Protein AF-0000000078656255 (afdb_homodimer)

Secondary structure (DSSP, 8-state):
-------------THHHHHHHHHHHHHHHHHHHHHHH-SSEEEEE-SPPEE--TTTTEEEEEEEEE--SGGGTT-EEEEEEEEETTTTEEEEEE--PPP-/-------------THHHHHHHHHHHHHHHHHHHHHHH-SSEEEEE-SPPEE--TTTTEEEEEEEEE--SGGGTT-EEEEEEEEETTTTEEEEEE--PPP-

Structure (mmCIF, N/CA/C/O backbone):
data_AF-0000000078656255-model_v1
#
loop_
_entity.id
_entity.type
_entity.pdbx_description
1 polymer 'Uncharacterized protein'
#
loop_
_atom_site.group_PDB
_atom_site.id
_atom_site.type_symbol
_atom_site.label_atom_id
_atom_site.label_alt_id
_atom_site.label_comp_id
_atom_site.label_asym_id
_atom_site.label_entity_id
_atom_site.label_seq_id
_atom_site.pdbx_PDB_ins_code
_atom_site.Cartn_x
_atom_site.Cartn_y
_atom_site.Cartn_z
_atom_site.occupancy
_atom_site.B_iso_or_equiv
_atom_site.auth_seq_id
_atom_site.auth_comp_id
_atom_site.auth_asym_id
_atom_site.auth_atom_id
_atom_site.pdbx_PDB_model_num
ATOM 1 N N . MET A 1 1 ? 45.469 -47.875 26.438 1 39.62 1 MET A N 1
ATOM 2 C CA . MET A 1 1 ? 44.219 -47.656 25.703 1 39.62 1 MET A CA 1
ATOM 3 C C . MET A 1 1 ? 43.688 -46.25 25.906 1 39.62 1 MET A C 1
ATOM 5 O O . MET A 1 1 ? 43.312 -45.875 27.016 1 39.62 1 MET A O 1
ATOM 9 N N . LYS A 1 2 ? 44.344 -45.125 25.219 1 50.03 2 LYS A N 1
ATOM 10 C CA . LYS A 1 2 ? 43.969 -43.719 25.156 1 50.03 2 LYS A CA 1
ATOM 11 C C . LYS A 1 2 ? 42.562 -43.562 24.625 1 50.03 2 LYS A C 1
ATOM 13 O O . LYS A 1 2 ? 42.25 -43.969 23.516 1 50.03 2 LYS A O 1
ATOM 18 N N . ALA A 1 3 ? 41.438 -43.594 25.469 1 49.34 3 ALA A N 1
ATOM 19 C CA . ALA A 1 3 ? 40.031 -43.375 25.156 1 49.34 3 ALA A CA 1
ATOM 20 C C . ALA A 1 3 ? 39.844 -42 24.5 1 49.34 3 ALA A C 1
ATOM 22 O O . ALA A 1 3 ? 40.281 -41 25.016 1 49.34 3 ALA A O 1
ATOM 23 N N . ALA A 1 4 ? 39.844 -41.938 23.156 1 50.75 4 ALA A N 1
ATOM 24 C CA . ALA A 1 4 ? 39.5 -40.781 22.359 1 50.75 4 ALA A CA 1
ATOM 25 C C . ALA A 1 4 ? 38.125 -40.25 22.734 1 50.75 4 ALA A C 1
ATOM 27 O O . ALA A 1 4 ? 37.125 -41 22.734 1 50.75 4 ALA A O 1
ATOM 28 N N . ILE A 1 5 ? 37.969 -39.312 23.719 1 52.31 5 ILE A N 1
ATOM 29 C CA . ILE A 1 5 ? 36.75 -38.594 24.078 1 52.31 5 ILE A CA 1
ATOM 30 C C . ILE A 1 5 ? 36.156 -37.938 22.828 1 52.31 5 ILE A C 1
ATOM 32 O O . ILE A 1 5 ? 36.781 -37.094 22.188 1 52.31 5 ILE A O 1
ATOM 36 N N . LEU A 1 6 ? 35.406 -38.75 22 1 49.81 6 LEU A N 1
ATOM 37 C CA . LEU A 1 6 ? 34.656 -38.219 20.906 1 49.81 6 LEU A CA 1
ATOM 38 C C . LEU A 1 6 ? 33.688 -37.125 21.391 1 49.81 6 LEU A C 1
ATOM 40 O O . LEU A 1 6 ? 32.812 -37.375 22.219 1 49.81 6 LEU A O 1
ATOM 44 N N . SER A 1 7 ? 34.094 -35.844 21.531 1 53.25 7 SER A N 1
ATOM 45 C CA . SER A 1 7 ? 33.25 -34.688 21.812 1 53.25 7 SER A CA 1
ATOM 46 C C . SER A 1 7 ? 32.094 -34.625 20.844 1 53.25 7 SER A C 1
ATOM 48 O O . SER A 1 7 ? 32.281 -34.406 19.641 1 53.25 7 SER A O 1
ATOM 50 N N . LEU A 1 8 ? 31.031 -35.438 21.062 1 52.19 8 LEU A N 1
ATOM 51 C CA . LEU A 1 8 ? 29.781 -35.25 20.328 1 52.19 8 LEU A CA 1
ATOM 52 C C . LEU A 1 8 ? 29.328 -33.781 20.391 1 52.19 8 LEU A C 1
ATOM 54 O O . LEU A 1 8 ? 28.984 -33.281 21.469 1 52.19 8 LEU A O 1
ATOM 58 N N . LEU A 1 9 ? 29.812 -32.875 19.562 1 50.09 9 LEU A N 1
ATOM 59 C CA . LEU A 1 9 ? 29.25 -31.531 19.375 1 50.09 9 LEU A CA 1
ATOM 60 C C . LEU A 1 9 ? 27.75 -31.625 19.078 1 50.09 9 LEU A C 1
ATOM 62 O O . LEU A 1 9 ? 27.344 -32.125 18.031 1 50.09 9 LEU A O 1
ATOM 66 N N . LEU A 1 10 ? 26.875 -31.812 20.094 1 50.34 10 LEU A N 1
ATOM 67 C CA . LEU A 1 10 ? 25.438 -31.656 19.953 1 50.34 10 LEU A CA 1
ATOM 68 C C . LEU A 1 10 ? 25.094 -30.375 19.219 1 50.34 10 LEU A C 1
ATOM 70 O O . LEU A 1 10 ? 25.375 -29.281 19.703 1 50.34 10 LEU A O 1
ATOM 74 N N . LEU A 1 11 ? 25.016 -30.312 17.891 1 50.09 11 LEU A N 1
ATOM 75 C CA . LEU A 1 11 ? 24.406 -29.234 17.125 1 50.09 11 LEU A CA 1
ATOM 76 C C . LEU A 1 11 ? 23 -28.906 17.641 1 50.09 11 LEU A C 1
ATOM 78 O O . LEU A 1 11 ? 22.109 -29.75 17.562 1 50.09 11 LEU A O 1
ATOM 82 N N . ALA A 1 12 ? 22.75 -28.203 18.75 1 50.09 12 ALA A N 1
ATOM 83 C CA . ALA A 1 12 ? 21.453 -27.703 19.203 1 50.09 12 ALA A CA 1
ATOM 84 C C . ALA A 1 12 ? 20.625 -27.141 18.047 1 50.09 12 ALA A C 1
ATOM 86 O O . ALA A 1 12 ? 21.156 -26.422 17.203 1 50.09 12 ALA A O 1
ATOM 87 N N . PRO A 1 13 ? 19.484 -27.703 17.703 1 49.88 13 PRO A N 1
ATOM 88 C CA . PRO A 1 13 ? 18.531 -27.141 16.734 1 49.88 13 PRO A CA 1
ATOM 89 C C . PRO A 1 13 ? 18.203 -25.688 17.031 1 49.88 13 PRO A C 1
ATOM 91 O O . PRO A 1 13 ? 17.109 -25.219 16.688 1 49.88 13 PRO A O 1
ATOM 94 N N . LEU A 1 14 ? 19 -24.812 17.562 1 47.22 14 LEU A N 1
ATOM 95 C CA . LEU A 1 14 ? 18.625 -23.438 17.859 1 47.22 14 LEU A CA 1
ATOM 96 C C . LEU A 1 14 ? 18.016 -22.781 16.625 1 47.22 14 LEU A C 1
ATOM 98 O O . LEU A 1 14 ? 17.641 -21.594 16.656 1 47.22 14 LEU A O 1
ATOM 102 N N . ALA A 1 15 ? 18.062 -23.375 15.438 1 50.69 15 ALA A N 1
ATOM 103 C CA . ALA A 1 15 ? 17.891 -22.562 14.227 1 50.69 15 ALA A CA 1
ATOM 104 C C . ALA A 1 15 ? 16.438 -22.094 14.086 1 50.69 15 ALA A C 1
ATOM 106 O O . ALA A 1 15 ? 16.188 -21.062 13.453 1 50.69 15 ALA A O 1
ATOM 107 N N . HIS A 1 16 ? 15.406 -22.969 14.461 1 52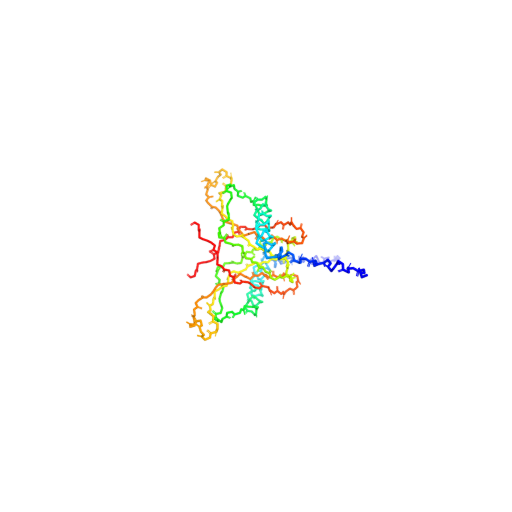.22 16 HIS A N 1
ATOM 108 C CA . HIS A 1 16 ? 14.047 -22.688 14.008 1 52.22 16 HIS A CA 1
ATOM 109 C C . HIS A 1 16 ? 13.445 -21.516 14.758 1 52.22 16 HIS A C 1
ATOM 111 O O . HIS A 1 16 ? 12.609 -20.781 14.219 1 52.22 16 HIS A O 1
ATOM 117 N N . ALA A 1 17 ? 13.664 -21.406 16.109 1 54.12 17 ALA A N 1
ATOM 118 C CA . ALA A 1 17 ? 13.078 -20.375 16.953 1 54.12 17 ALA A CA 1
ATOM 119 C C . ALA A 1 17 ? 13.5 -18.984 16.484 1 54.12 17 ALA A C 1
ATOM 121 O O . ALA A 1 17 ? 12.758 -18.016 16.672 1 54.12 17 ALA A O 1
ATOM 122 N N . SER A 1 18 ? 14.648 -18.922 15.672 1 59.12 18 SER A N 1
ATOM 123 C CA . SER A 1 18 ? 15.297 -17.672 15.312 1 59.12 18 SER A CA 1
ATOM 124 C C . SER A 1 18 ? 14.523 -16.938 14.227 1 59.12 18 SER A C 1
ATOM 126 O O . SER A 1 18 ? 14.438 -15.711 14.234 1 59.12 18 SER A O 1
ATOM 128 N N . SER A 1 19 ? 13.656 -17.766 13.477 1 74.38 19 SER A N 1
ATOM 129 C CA . SER A 1 19 ? 12.984 -17.062 12.391 1 74.38 19 SER A CA 1
ATOM 130 C C . SER A 1 19 ? 11.75 -16.328 12.883 1 74.38 19 SER A C 1
ATOM 132 O O . SER A 1 19 ? 11.5 -15.188 12.484 1 74.38 19 SER A O 1
ATOM 134 N N . ASP A 1 20 ? 11.047 -16.891 13.891 1 84.94 20 ASP A N 1
ATOM 135 C CA . ASP A 1 20 ? 9.852 -16.25 14.414 1 84.94 20 ASP A CA 1
ATOM 136 C C . ASP A 1 20 ? 10.203 -15 15.219 1 84.94 20 ASP A C 1
ATOM 138 O O . ASP A 1 20 ? 9.508 -13.984 15.141 1 84.94 20 ASP A O 1
ATOM 142 N N . GLN A 1 21 ? 11.164 -15.109 15.953 1 86.12 21 GLN A N 1
ATOM 143 C CA . GLN A 1 21 ? 11.602 -13.945 16.719 1 86.12 21 GLN A CA 1
ATOM 144 C C . GLN A 1 21 ? 12.086 -12.828 15.805 1 86.12 21 GLN A C 1
ATOM 146 O O . GLN A 1 21 ? 11.844 -11.648 16.062 1 86.12 21 GLN A O 1
ATOM 151 N N . ALA A 1 22 ? 12.773 -13.234 14.805 1 89.12 22 ALA A N 1
ATOM 152 C CA . ALA A 1 22 ? 13.281 -12.25 13.852 1 89.12 22 ALA A CA 1
ATOM 153 C C . ALA A 1 22 ? 12.133 -11.516 13.156 1 89.12 22 ALA A C 1
ATOM 155 O O . ALA A 1 22 ? 12.195 -10.305 12.953 1 89.12 22 ALA A O 1
ATOM 156 N N . TRP A 1 23 ? 11.062 -12.25 12.797 1 90.94 23 TRP A N 1
ATOM 157 C CA . TRP A 1 23 ? 9.906 -11.641 12.141 1 90.94 23 TRP A CA 1
ATOM 158 C C . TRP A 1 23 ? 9.156 -10.719 13.094 1 90.94 23 TRP A C 1
ATOM 160 O O . TRP A 1 23 ? 8.688 -9.648 12.703 1 90.94 23 TRP A O 1
ATOM 170 N N . ALA A 1 24 ? 9.094 -11.164 14.336 1 92.5 24 ALA A N 1
ATOM 171 C CA . ALA A 1 24 ? 8.43 -10.328 15.336 1 92.5 24 ALA A CA 1
ATOM 172 C C . ALA A 1 24 ? 9.18 -9.016 15.547 1 92.5 24 ALA A C 1
ATOM 174 O O . ALA A 1 24 ? 8.57 -7.953 15.641 1 92.5 24 ALA A O 1
ATOM 175 N N . GLU A 1 25 ? 10.438 -9.117 15.656 1 94.88 25 GLU A N 1
ATOM 176 C CA . GLU A 1 25 ? 11.258 -7.922 15.812 1 94.88 25 GLU A CA 1
ATOM 177 C C . GLU A 1 25 ? 11.133 -7.004 14.602 1 94.88 25 GLU A C 1
ATOM 179 O O . GLU A 1 25 ? 11.055 -5.781 14.75 1 94.88 25 GLU A O 1
ATOM 184 N N . HIS A 1 26 ? 11.156 -7.594 13.461 1 96.31 26 HIS A N 1
ATOM 185 C CA . HIS A 1 26 ? 10.953 -6.82 12.242 1 96.31 26 HIS A CA 1
ATOM 186 C C . HIS A 1 26 ? 9.633 -6.059 12.289 1 96.31 26 HIS A C 1
ATOM 188 O O . HIS A 1 26 ? 9.602 -4.848 12.039 1 96.31 26 HIS A O 1
ATOM 194 N N . ASP A 1 27 ? 8.539 -6.766 12.648 1 96.38 27 ASP A N 1
ATOM 195 C CA . ASP A 1 27 ? 7.223 -6.145 12.711 1 96.38 27 ASP A CA 1
ATOM 196 C C . ASP A 1 27 ? 7.203 -4.992 13.711 1 96.38 27 ASP A C 1
ATOM 198 O O . ASP A 1 27 ? 6.59 -3.951 13.461 1 96.38 27 ASP A O 1
ATOM 202 N N . LYS A 1 28 ? 7.871 -5.191 14.781 1 96.44 28 LYS A N 1
ATOM 203 C CA . LYS A 1 28 ? 7.938 -4.145 15.805 1 96.44 28 LYS A CA 1
ATOM 204 C C . LYS A 1 28 ? 8.672 -2.914 15.281 1 96.44 28 LYS A C 1
ATOM 206 O O . LYS A 1 28 ? 8.227 -1.784 15.484 1 96.44 28 LYS A O 1
ATOM 211 N N . GLN A 1 29 ? 9.758 -3.129 14.648 1 97.75 29 GLN A N 1
ATOM 212 C CA . GLN A 1 29 ? 10.539 -2.027 14.102 1 97.75 29 GLN A CA 1
ATOM 213 C C . GLN A 1 29 ? 9.766 -1.296 13.008 1 97.75 29 GLN A C 1
ATOM 215 O O . GLN A 1 29 ? 9.758 -0.064 12.961 1 97.75 29 GLN A O 1
ATOM 220 N N . LEU A 1 30 ? 9.156 -2.07 12.195 1 98.56 30 LEU A N 1
ATOM 221 C CA . LEU A 1 30 ? 8.328 -1.53 11.125 1 98.56 30 LEU A CA 1
ATOM 222 C C . LEU A 1 30 ? 7.23 -0.635 11.688 1 98.56 30 LEU A C 1
ATOM 224 O O . LEU A 1 30 ? 7.082 0.513 11.258 1 98.56 30 LEU A O 1
ATOM 228 N N . LEU A 1 31 ? 6.512 -1.148 12.656 1 98.31 31 LEU A N 1
ATOM 229 C CA . LEU A 1 31 ? 5.406 -0.386 13.227 1 98.31 31 LEU A CA 1
ATOM 230 C C . LEU A 1 31 ? 5.91 0.872 13.922 1 98.31 31 LEU A C 1
ATOM 232 O O . LEU A 1 31 ? 5.305 1.938 13.805 1 98.31 31 LEU A O 1
ATOM 236 N N . ARG A 1 32 ? 7.012 0.743 14.602 1 98.44 32 ARG A N 1
ATOM 237 C CA . ARG A 1 32 ? 7.582 1.896 15.289 1 98.44 32 ARG A CA 1
ATOM 238 C C . ARG A 1 32 ? 7.973 2.988 14.297 1 98.44 32 ARG A C 1
ATOM 240 O O . ARG A 1 32 ? 7.652 4.16 14.5 1 98.44 32 ARG A O 1
ATOM 247 N N . ALA A 1 33 ? 8.672 2.635 13.273 1 98.81 33 ALA A N 1
ATOM 248 C CA . ALA A 1 33 ? 9.102 3.598 12.258 1 98.81 33 ALA A CA 1
ATOM 249 C C . ALA A 1 33 ? 7.906 4.238 11.562 1 98.81 33 ALA A C 1
ATOM 251 O O . ALA A 1 33 ? 7.887 5.449 11.336 1 98.81 33 ALA A O 1
ATOM 252 N N . CYS A 1 34 ? 6.871 3.424 11.273 1 98.88 34 CYS A N 1
ATOM 253 C CA . CYS A 1 34 ? 5.68 3.916 10.586 1 98.88 34 CYS A CA 1
ATOM 254 C C . CYS A 1 34 ? 4.879 4.852 11.484 1 98.88 34 CYS A C 1
ATOM 256 O O . CYS A 1 34 ? 4.367 5.871 11.031 1 98.88 34 CYS A O 1
ATOM 258 N N . THR A 1 35 ? 4.77 4.484 12.758 1 98.75 35 THR A N 1
ATOM 259 C CA . THR A 1 35 ? 4.051 5.332 13.703 1 98.75 35 THR A CA 1
ATOM 260 C C . THR A 1 35 ? 4.75 6.676 13.867 1 98.75 35 THR A C 1
ATOM 262 O O . THR A 1 35 ? 4.102 7.723 13.906 1 98.75 35 THR A O 1
ATOM 265 N N . ALA A 1 36 ? 6.062 6.613 13.93 1 98.62 36 ALA A N 1
ATOM 266 C CA . ALA A 1 36 ? 6.844 7.832 14.094 1 98.62 36 ALA A CA 1
ATOM 267 C C . ALA A 1 36 ? 6.715 8.742 12.875 1 98.62 36 ALA A C 1
ATOM 269 O O . ALA A 1 36 ? 6.762 9.969 13 1 98.62 36 ALA A O 1
ATOM 270 N N . ALA A 1 37 ? 6.586 8.172 11.742 1 98.69 37 ALA A N 1
ATOM 271 C CA . ALA A 1 37 ? 6.508 8.93 10.492 1 98.69 37 ALA A CA 1
ATOM 272 C C . ALA A 1 37 ? 5.09 9.438 10.25 1 98.69 37 ALA A C 1
ATOM 274 O O . ALA A 1 37 ? 4.887 10.359 9.453 1 98.69 37 ALA A O 1
ATOM 275 N N . SER A 1 38 ? 4.066 8.867 10.859 1 98.81 38 SER A N 1
ATOM 276 C CA . SER A 1 38 ? 2.666 9.18 10.594 1 98.81 38 SER A CA 1
ATOM 277 C C . SER A 1 38 ? 2.326 10.602 11.039 1 98.81 38 SER A C 1
ATOM 279 O O . SER A 1 38 ? 2.879 11.102 12.016 1 98.81 38 SER A O 1
ATOM 281 N N . GLN A 1 39 ? 1.355 11.258 10.336 1 98.31 39 GLN A N 1
ATOM 282 C CA . GLN A 1 39 ? 0.874 12.578 10.719 1 98.31 39 GLN A CA 1
ATOM 283 C C . GLN A 1 39 ? -0.404 12.484 11.547 1 98.31 39 GLN A C 1
ATOM 285 O O . GLN A 1 39 ? -0.934 13.5 12 1 98.31 39 GLN A O 1
ATOM 290 N N . LEU A 1 40 ? -0.914 11.305 11.672 1 98.75 40 LEU A N 1
ATOM 291 C CA . LEU A 1 40 ? -2.146 11.07 12.414 1 98.75 40 LEU A CA 1
ATOM 292 C C . LEU A 1 40 ? -1.854 10.859 13.898 1 98.75 40 LEU A C 1
ATOM 294 O O . LEU A 1 40 ? -0.703 10.648 14.281 1 98.75 40 LEU A O 1
ATOM 298 N N . LYS A 1 41 ? -2.824 11.047 14.711 1 98.38 41 LYS A N 1
ATOM 299 C CA . LYS A 1 41 ? -2.727 10.68 16.125 1 98.38 41 LYS A CA 1
ATOM 300 C C . LYS A 1 41 ? -3.477 9.383 16.406 1 98.38 41 LYS A C 1
ATOM 302 O O . LYS A 1 41 ? -4.344 8.977 15.633 1 98.38 41 LYS A O 1
ATOM 307 N N . ASP A 1 42 ? -3.07 8.648 17.484 1 98.06 42 ASP A N 1
ATOM 308 C CA . ASP A 1 42 ? -3.682 7.391 17.906 1 98.06 42 ASP A CA 1
ATOM 309 C C . ASP A 1 42 ? -3.617 6.355 16.781 1 98.06 42 ASP A C 1
ATOM 311 O O . ASP A 1 42 ? -4.621 5.715 16.469 1 98.06 42 ASP A O 1
ATOM 315 N N . VAL A 1 43 ? -2.402 6.297 16.297 1 98.5 43 VAL A N 1
ATOM 316 C CA . VAL A 1 43 ? -2.188 5.512 15.086 1 98.5 43 VAL A CA 1
ATOM 317 C C . VAL A 1 43 ? -2.133 4.027 15.43 1 98.5 43 VAL A C 1
ATOM 319 O O . VAL A 1 43 ? -1.525 3.641 16.438 1 98.5 43 VAL A O 1
ATOM 322 N N . ARG A 1 44 ? -2.76 3.174 14.578 1 98.06 44 ARG A N 1
ATOM 323 C CA . ARG A 1 44 ? -2.643 1.723 14.672 1 98.06 44 ARG A CA 1
ATOM 324 C C . ARG A 1 44 ? -2.5 1.096 13.289 1 98.06 44 ARG A C 1
ATOM 326 O O . ARG A 1 44 ? -2.908 1.687 12.289 1 98.06 44 ARG A O 1
ATOM 333 N N . ALA A 1 45 ? -1.957 -0.058 13.289 1 98.5 45 ALA A N 1
ATOM 334 C CA . ALA A 1 45 ? -1.865 -0.824 12.047 1 98.5 45 ALA A CA 1
ATOM 335 C C . ALA A 1 45 ? -3.221 -1.409 11.664 1 98.5 45 ALA A C 1
ATOM 337 O O . ALA A 1 45 ? -3.965 -1.887 12.523 1 98.5 45 ALA A O 1
ATOM 338 N N . LEU A 1 46 ? -3.492 -1.301 10.391 1 98 46 LEU A N 1
ATOM 339 C CA . LEU A 1 46 ? -4.648 -2.016 9.859 1 98 46 LEU A CA 1
ATOM 340 C C . LEU A 1 46 ? -4.211 -3.262 9.094 1 98 46 LEU A C 1
ATOM 342 O O . LEU A 1 46 ? -3.928 -3.193 7.898 1 98 46 LEU A O 1
ATOM 346 N N . GLY A 1 47 ? -4.199 -4.402 9.852 1 96.62 47 GLY A N 1
ATOM 347 C CA . GLY A 1 47 ? -3.818 -5.656 9.219 1 96.62 47 GLY A CA 1
ATOM 348 C C . GLY A 1 47 ? -2.324 -5.91 9.242 1 96.62 47 GLY A C 1
ATOM 349 O O . GLY A 1 47 ? -1.605 -5.34 10.07 1 96.62 47 GLY A O 1
ATOM 350 N N . LYS A 1 48 ? -1.884 -6.82 8.367 1 96.88 48 LYS A N 1
ATOM 351 C CA . LYS A 1 48 ? -0.485 -7.23 8.281 1 96.88 48 LYS A CA 1
ATOM 352 C C . LYS A 1 48 ? 0.278 -6.367 7.277 1 96.88 48 LYS A C 1
ATOM 354 O O . LYS A 1 48 ? -0.326 -5.73 6.41 1 96.88 48 LYS A O 1
ATOM 359 N N . SER A 1 49 ? 1.516 -6.41 7.434 1 98.38 49 SER A N 1
ATOM 360 C CA . SER A 1 49 ? 2.367 -5.68 6.5 1 98.38 49 SER A CA 1
ATOM 361 C C . SER A 1 49 ? 2.465 -6.402 5.16 1 98.38 49 SER A C 1
ATOM 363 O O . SER A 1 49 ? 2.309 -7.621 5.094 1 98.38 49 SER A O 1
ATOM 365 N N . ALA A 1 50 ? 2.562 -5.637 4.148 1 98.69 50 ALA A N 1
ATOM 366 C CA . ALA A 1 50 ? 2.992 -6.152 2.848 1 98.69 50 ALA A CA 1
ATOM 367 C C . ALA A 1 50 ? 4.512 -6.262 2.777 1 98.69 50 ALA A C 1
ATOM 369 O O . ALA A 1 50 ? 5.219 -5.258 2.891 1 98.69 50 ALA A O 1
ATOM 370 N N . GLU A 1 51 ? 5.016 -7.453 2.535 1 98.31 51 GLU A N 1
ATOM 371 C CA . GLU A 1 51 ? 6.453 -7.684 2.457 1 98.31 51 GLU A CA 1
ATOM 372 C C . GLU A 1 51 ? 6.902 -7.879 1.011 1 98.31 51 GLU A C 1
ATOM 374 O O . GLU A 1 51 ? 6.578 -8.891 0.388 1 98.31 51 GLU A O 1
ATOM 379 N N . PHE A 1 52 ? 7.695 -6.855 0.521 1 98.31 52 PHE A N 1
ATOM 380 C CA . PHE A 1 52 ? 8.227 -6.996 -0.832 1 98.31 52 PHE A CA 1
ATOM 381 C C . PHE A 1 52 ? 9.539 -7.766 -0.825 1 98.31 52 PHE A C 1
ATOM 383 O O . PHE A 1 52 ? 10.172 -7.918 0.222 1 98.31 52 PHE A O 1
ATOM 390 N N . ASP A 1 53 ? 9.914 -8.25 -1.988 1 95.5 53 ASP A N 1
ATOM 391 C CA . ASP A 1 53 ? 11.172 -8.977 -2.111 1 95.5 53 ASP A CA 1
ATOM 392 C C . ASP A 1 53 ? 12.367 -8.086 -1.759 1 95.5 53 ASP A C 1
ATOM 394 O O . ASP A 1 53 ? 12.242 -6.863 -1.718 1 95.5 53 ASP A O 1
ATOM 398 N N . ASP A 1 54 ? 13.484 -8.766 -1.568 1 94.38 54 ASP A N 1
ATOM 399 C CA . ASP A 1 54 ? 14.672 -8.055 -1.099 1 94.38 54 ASP A CA 1
ATOM 400 C C . ASP A 1 54 ? 15.203 -7.098 -2.166 1 94.38 54 ASP A C 1
ATOM 402 O O . ASP A 1 54 ? 15.953 -6.172 -1.858 1 94.38 54 ASP A O 1
ATOM 406 N N . ARG A 1 55 ? 14.922 -7.363 -3.41 1 93.19 55 ARG A N 1
ATOM 407 C CA . ARG A 1 55 ? 15.352 -6.473 -4.484 1 93.19 55 ARG A CA 1
ATOM 408 C C . ARG A 1 55 ? 14.82 -5.059 -4.266 1 93.19 55 ARG A C 1
ATOM 410 O O . ARG A 1 55 ? 15.531 -4.082 -4.52 1 93.19 55 ARG A O 1
ATOM 417 N N . SER A 1 56 ? 13.57 -4.902 -3.74 1 94.31 56 SER A N 1
ATOM 418 C CA . SER A 1 56 ? 13.039 -3.578 -3.436 1 94.31 56 SER A CA 1
ATOM 419 C C . SER A 1 56 ? 13.516 -3.09 -2.072 1 94.31 56 SER A C 1
ATOM 421 O O . SER A 1 56 ? 13.719 -1.891 -1.872 1 94.31 56 SER A O 1
ATOM 423 N N . GLY A 1 57 ? 13.586 -4.031 -1.089 1 96.5 57 GLY A N 1
ATOM 424 C CA . GLY A 1 57 ? 14.047 -3.721 0.255 1 96.5 57 GLY A CA 1
ATOM 425 C C . GLY A 1 57 ? 13.008 -2.998 1.09 1 96.5 57 GLY A C 1
ATOM 426 O O . GLY A 1 57 ? 13.344 -2.354 2.086 1 96.5 57 GLY A O 1
ATOM 427 N N . TYR A 1 58 ? 11.727 -3.059 0.62 1 98.31 58 TYR A N 1
ATOM 428 C CA . TYR A 1 58 ? 10.703 -2.291 1.32 1 98.31 58 TYR A CA 1
ATOM 429 C C . TYR A 1 58 ? 9.633 -3.207 1.889 1 98.31 58 TYR A C 1
ATOM 431 O O . TYR A 1 58 ? 9.43 -4.32 1.395 1 98.31 58 TYR A O 1
ATOM 439 N N . SER A 1 59 ? 8.977 -2.822 2.928 1 98.75 59 SER A N 1
ATOM 440 C CA . SER A 1 59 ? 7.703 -3.305 3.455 1 98.75 59 SER A CA 1
ATOM 441 C C . SER A 1 59 ? 6.668 -2.184 3.516 1 98.75 59 SER A C 1
ATOM 443 O O . SER A 1 59 ? 7.027 -1.005 3.574 1 98.75 59 SER A O 1
ATOM 445 N N . ALA A 1 60 ? 5.406 -2.545 3.479 1 98.88 60 ALA A N 1
ATOM 446 C CA . ALA A 1 60 ? 4.359 -1.533 3.586 1 98.88 60 ALA A CA 1
ATOM 447 C C . ALA A 1 60 ? 3.332 -1.916 4.648 1 98.88 60 ALA A C 1
ATOM 449 O O . ALA A 1 60 ? 3.121 -3.1 4.918 1 98.88 60 ALA A O 1
ATOM 450 N N . LEU A 1 61 ? 2.781 -0.967 5.246 1 98.88 61 LEU A N 1
ATOM 451 C CA . LEU A 1 61 ? 1.804 -1.153 6.312 1 98.88 61 LEU A CA 1
ATOM 452 C C . LEU A 1 61 ? 0.703 -0.101 6.23 1 98.88 61 LEU A C 1
ATOM 454 O O . LEU A 1 61 ? 0.986 1.09 6.078 1 98.88 61 LEU A O 1
ATOM 458 N N . LEU A 1 62 ? -0.548 -0.529 6.297 1 98.88 62 LEU A N 1
ATOM 459 C CA . LEU A 1 62 ? -1.672 0.398 6.363 1 98.88 62 LEU A CA 1
ATOM 460 C C . LEU A 1 62 ? -1.894 0.881 7.793 1 98.88 62 LEU A C 1
ATOM 462 O O . LEU A 1 62 ? -1.932 0.076 8.727 1 98.88 62 LEU A O 1
ATOM 466 N N . LEU A 1 63 ? -1.994 2.146 7.938 1 98.88 63 LEU A N 1
ATOM 467 C CA . LEU A 1 63 ? -2.207 2.76 9.242 1 98.88 63 LEU A CA 1
ATOM 468 C C . LEU A 1 63 ? -3.57 3.439 9.312 1 98.88 63 LEU A C 1
ATOM 470 O O . LEU A 1 63 ? -4.031 4.012 8.32 1 98.88 63 LEU A O 1
ATOM 474 N N . GLN A 1 64 ? -4.203 3.363 10.453 1 98.75 64 GLN A N 1
ATOM 475 C CA . GLN A 1 64 ? -5.391 4.16 10.75 1 98.75 64 GLN A CA 1
ATOM 476 C C . GLN A 1 64 ? -5.188 5.008 12 1 98.75 64 GLN A C 1
ATOM 478 O O . GLN A 1 64 ? -4.621 4.543 12.984 1 98.75 64 GLN A O 1
ATOM 483 N N . GLY A 1 65 ? -5.629 6.148 11.977 1 98.62 65 GLY A N 1
ATOM 484 C CA . GLY A 1 65 ? -5.629 7.082 13.094 1 98.62 65 GLY A CA 1
ATOM 485 C C . GLY A 1 65 ? -6.664 8.18 12.953 1 98.62 65 GLY A C 1
ATOM 486 O O . GLY A 1 65 ? -7.715 7.977 12.344 1 98.62 65 GLY A O 1
ATOM 487 N N . ARG A 1 66 ? -6.352 9.242 13.703 1 98.69 66 ARG A N 1
ATOM 488 C CA . ARG A 1 66 ? -7.223 10.414 13.648 1 98.69 66 ARG A CA 1
ATOM 489 C C . ARG A 1 66 ? -6.438 11.664 13.258 1 98.69 66 ARG A C 1
ATOM 491 O O . ARG A 1 66 ? -5.266 11.805 13.617 1 98.69 66 ARG A O 1
ATOM 498 N N . TYR A 1 67 ? -7.156 12.516 12.539 1 98.5 67 TYR A N 1
ATOM 499 C CA . TYR A 1 67 ? -6.516 13.781 12.188 1 98.5 67 TYR A CA 1
ATOM 500 C C . TYR A 1 67 ? -6.328 14.648 13.422 1 98.5 67 TYR A C 1
ATOM 502 O O . TYR A 1 67 ? -7.285 14.938 14.148 1 98.5 67 TYR A O 1
ATOM 510 N N . PRO A 1 68 ? -5.062 15.117 13.617 1 98.12 68 PRO A N 1
ATOM 511 C CA . PRO A 1 68 ? -4.816 15.883 14.844 1 98.12 68 PRO A CA 1
ATOM 512 C C . PRO A 1 68 ? -5.305 17.328 14.734 1 98.12 68 PRO A C 1
ATOM 514 O O . PRO A 1 68 ? -5.438 18.016 15.758 1 98.12 68 PRO A O 1
ATOM 517 N N . GLN A 1 69 ? -5.531 17.812 13.594 1 97.38 69 GLN A N 1
ATOM 518 C CA . GLN A 1 69 ? -5.965 19.188 13.391 1 97.38 69 GLN A CA 1
ATOM 519 C C . GLN A 1 69 ? -7.352 19.422 13.984 1 97.38 69 GLN A C 1
ATOM 521 O O . GLN A 1 69 ? -8.281 18.656 13.727 1 97.38 69 GLN A O 1
ATOM 526 N N . LYS A 1 70 ? -7.52 20.516 14.633 1 97.88 70 LYS A N 1
ATOM 527 C CA . LYS A 1 70 ? -8.773 20.844 15.312 1 97.88 70 LYS A CA 1
ATOM 528 C C . LYS A 1 70 ? -9.938 20.906 14.32 1 97.88 70 LYS A C 1
ATOM 530 O O . LYS A 1 70 ? -11.031 20.422 14.617 1 97.88 70 LYS A O 1
ATOM 535 N N . HIS A 1 71 ? -9.703 21.5 13.234 1 97.56 71 HIS A N 1
ATOM 536 C CA . HIS A 1 71 ? -10.781 21.688 12.273 1 97.56 71 HIS A CA 1
ATOM 537 C C . HIS A 1 71 ? -11.234 20.375 11.672 1 97.56 71 HIS A C 1
ATOM 539 O O . HIS A 1 71 ? -12.281 20.297 11.023 1 97.56 71 HIS A O 1
ATOM 545 N N . MET A 1 72 ? -10.438 19.344 11.789 1 97.81 72 MET A N 1
ATOM 546 C CA . MET A 1 72 ? -10.805 18.016 11.273 1 97.81 72 MET A CA 1
ATOM 547 C C . MET A 1 72 ? -11.664 17.266 12.273 1 97.81 72 MET A C 1
ATOM 549 O O . MET A 1 72 ? -12.18 16.188 11.969 1 97.81 72 MET A O 1
ATOM 553 N N . ASN A 1 73 ? -11.891 17.75 13.43 1 97.94 73 ASN A N 1
ATOM 554 C CA . ASN A 1 73 ? -12.805 17.219 14.438 1 97.94 73 ASN A CA 1
ATOM 555 C C . ASN A 1 73 ? -12.562 15.742 14.719 1 97.94 73 ASN A C 1
ATOM 557 O O . ASN A 1 73 ? -13.492 14.945 14.711 1 97.94 73 ASN A O 1
ATOM 561 N N . ASN A 1 74 ? -11.383 15.328 14.859 1 97.94 74 ASN A N 1
ATOM 562 C CA . ASN A 1 74 ? -11 13.969 15.234 1 97.94 74 ASN A CA 1
ATOM 563 C C . ASN A 1 74 ? -11.477 12.945 14.211 1 97.94 74 ASN A C 1
ATOM 565 O O . ASN A 1 74 ? -11.812 11.82 14.562 1 97.94 74 ASN A O 1
ATOM 569 N N . ARG A 1 75 ? -11.5 13.383 13.016 1 98.19 75 ARG A N 1
ATOM 570 C CA . ARG A 1 75 ? -11.914 12.5 11.93 1 98.19 75 ARG A CA 1
ATOM 571 C C . ARG A 1 75 ? -10.883 11.398 11.688 1 98.19 75 ARG A C 1
ATOM 573 O O . ARG A 1 75 ? -9.68 11.641 11.797 1 98.19 75 ARG A O 1
ATOM 580 N N . LYS A 1 76 ? -11.391 10.266 11.281 1 98.19 76 LYS A N 1
ATOM 581 C CA . LYS A 1 76 ? -10.5 9.156 10.977 1 98.19 76 LYS A CA 1
ATOM 582 C C . LYS A 1 76 ? -9.695 9.43 9.711 1 98.19 76 LYS A C 1
ATOM 584 O O . LYS A 1 76 ? -10.211 10.008 8.75 1 98.19 76 LYS A O 1
ATOM 589 N N . GLY A 1 77 ? -8.516 9.023 9.758 1 98.25 77 GLY A N 1
ATOM 590 C CA . GLY A 1 77 ? -7.656 9.039 8.586 1 98.25 77 GLY A CA 1
ATOM 591 C C . GLY A 1 77 ? -6.875 7.746 8.406 1 98.25 77 GLY A C 1
ATOM 592 O O . GLY A 1 77 ? -6.719 6.973 9.352 1 98.25 77 GLY A O 1
ATOM 593 N N . THR A 1 78 ? -6.496 7.547 7.113 1 98.56 78 THR A N 1
ATOM 594 C CA . THR A 1 78 ? -5.68 6.383 6.793 1 98.56 78 THR A CA 1
ATOM 595 C C . THR A 1 78 ? -4.449 6.793 5.984 1 98.56 78 THR A C 1
ATOM 597 O O . THR A 1 78 ? -4.512 7.727 5.184 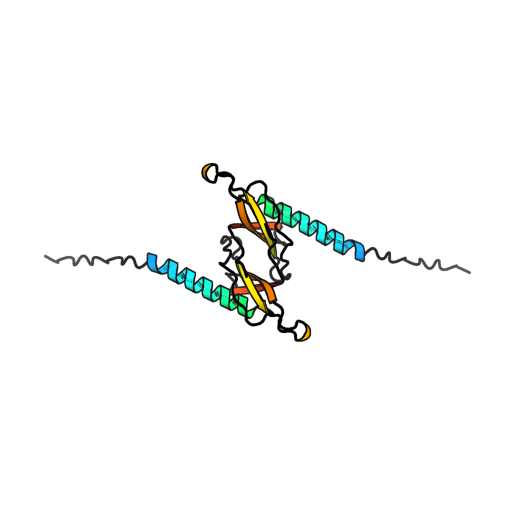1 98.56 78 THR A O 1
ATOM 600 N N . GLU A 1 79 ? -3.385 6.102 6.227 1 98.81 79 GLU A N 1
ATOM 601 C CA . GLU A 1 79 ? -2.117 6.309 5.531 1 98.81 79 GLU A CA 1
ATOM 602 C C . GLU A 1 79 ? -1.501 4.977 5.105 1 98.81 79 GLU A C 1
ATOM 604 O O . GLU A 1 79 ? -1.676 3.961 5.781 1 98.81 79 GLU A O 1
ATOM 609 N N . LEU A 1 80 ? -0.833 5.012 4 1 98.94 80 LEU A N 1
ATOM 610 C CA . LEU A 1 80 ? 0.094 3.926 3.699 1 98.94 80 LEU A CA 1
ATOM 611 C C . LEU A 1 80 ? 1.517 4.297 4.105 1 98.94 80 LEU A C 1
ATOM 613 O O . LEU A 1 80 ? 1.972 5.414 3.838 1 98.94 80 LEU A O 1
ATOM 617 N N . CYS A 1 81 ? 2.115 3.398 4.781 1 98.94 81 CYS A N 1
ATOM 618 C CA . CYS A 1 81 ? 3.496 3.549 5.223 1 98.94 81 CYS A CA 1
ATOM 619 C C . CYS A 1 81 ? 4.43 2.645 4.426 1 98.94 81 CYS A C 1
ATOM 621 O O . CYS A 1 81 ? 4.145 1.46 4.246 1 98.94 81 CYS A O 1
ATOM 623 N N . LEU A 1 82 ? 5.438 3.244 3.91 1 98.81 82 LEU A N 1
ATOM 624 C CA . LEU A 1 82 ? 6.512 2.518 3.244 1 98.81 82 LEU A CA 1
ATOM 625 C C . LEU A 1 82 ? 7.777 2.523 4.094 1 98.81 82 LEU A C 1
ATOM 627 O O . LEU A 1 82 ? 8.344 3.584 4.363 1 98.81 82 LEU A O 1
ATOM 631 N N . TYR A 1 83 ? 8.156 1.32 4.531 1 98.75 83 TYR A N 1
ATOM 632 C CA . TYR A 1 83 ? 9.312 1.148 5.402 1 98.75 83 TYR A CA 1
ATOM 633 C C . TYR A 1 83 ? 10.516 0.633 4.617 1 98.75 83 TYR A C 1
ATOM 635 O O . TYR A 1 83 ? 10.469 -0.461 4.051 1 98.75 83 TYR A O 1
ATOM 643 N N . ASP A 1 84 ? 11.602 1.454 4.555 1 98.19 84 ASP A N 1
ATOM 644 C CA . ASP A 1 84 ? 12.88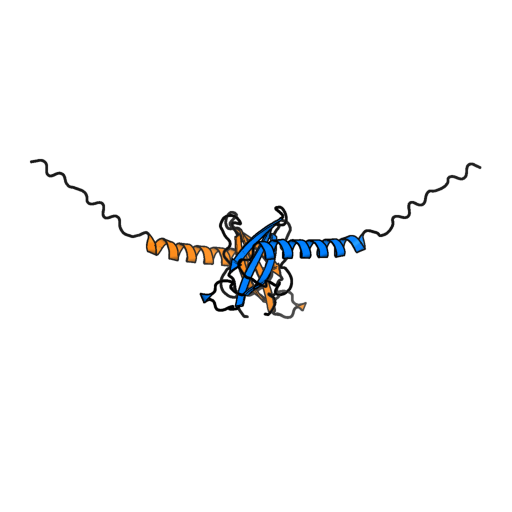3 1.048 3.984 1 98.19 84 ASP A CA 1
ATOM 645 C C . ASP A 1 84 ? 13.672 0.19 4.969 1 98.19 84 ASP A C 1
ATOM 647 O O . ASP A 1 84 ? 14.188 0.697 5.969 1 98.19 84 ASP A O 1
ATOM 651 N N . ARG A 1 85 ? 13.82 -1.012 4.617 1 97.62 85 ARG A N 1
ATOM 652 C CA . ARG A 1 85 ? 14.422 -1.948 5.562 1 97.62 85 ARG A CA 1
ATOM 653 C C . ARG A 1 85 ? 15.922 -1.705 5.699 1 97.62 85 ARG A C 1
ATOM 655 O O . ARG A 1 85 ? 16.5 -1.987 6.746 1 97.62 85 ARG A O 1
ATOM 662 N N . ARG A 1 86 ? 16.5 -1.217 4.707 1 96.19 86 ARG A N 1
ATOM 663 C CA . ARG A 1 86 ? 17.938 -0.958 4.734 1 96.19 86 ARG A CA 1
ATOM 664 C C . ARG A 1 86 ? 18.25 0.298 5.539 1 96.19 86 ARG A C 1
ATOM 666 O O . ARG A 1 86 ? 19.172 0.299 6.363 1 96.19 86 ARG A O 1
ATOM 673 N N . GLN A 1 87 ? 17.516 1.319 5.297 1 96.69 87 GLN A N 1
ATOM 674 C CA . GLN A 1 87 ? 17.766 2.596 5.961 1 96.69 87 GLN A CA 1
ATOM 675 C C . GLN A 1 87 ? 17.031 2.678 7.293 1 96.69 87 GLN A C 1
ATOM 677 O O . GLN A 1 87 ? 17.25 3.602 8.078 1 96.69 87 GLN A O 1
ATOM 682 N N . LYS A 1 88 ? 16.172 1.743 7.555 1 97 88 LYS A N 1
ATOM 683 C CA . LYS A 1 88 ? 15.352 1.72 8.766 1 97 88 LYS A CA 1
ATOM 684 C C . LYS A 1 88 ? 14.594 3.033 8.938 1 97 88 LYS A C 1
ATOM 686 O O . LYS A 1 88 ? 14.602 3.615 10.031 1 97 88 LYS A O 1
ATOM 691 N N . SER A 1 89 ? 14.016 3.441 7.844 1 97.44 89 SER A N 1
ATOM 692 C CA . SER A 1 89 ? 13.203 4.652 7.844 1 97.44 89 SER A CA 1
ATOM 693 C C . SER A 1 89 ? 11.891 4.434 7.109 1 97.44 89 SER A C 1
ATOM 695 O O . SER A 1 89 ? 11.75 3.482 6.332 1 97.44 89 SER A O 1
ATOM 697 N N . ALA A 1 90 ? 10.953 5.371 7.426 1 98.75 90 ALA A N 1
ATOM 698 C CA . ALA A 1 90 ? 9.609 5.18 6.871 1 98.75 90 ALA A CA 1
ATOM 699 C C . ALA A 1 90 ? 9.117 6.445 6.172 1 98.75 90 ALA A C 1
ATOM 701 O O . ALA A 1 90 ? 9.484 7.555 6.566 1 98.75 90 ALA A O 1
ATOM 702 N N . TYR A 1 91 ? 8.383 6.254 5.129 1 98.75 91 TYR A N 1
ATOM 703 C CA . TYR A 1 91 ? 7.652 7.285 4.406 1 98.75 91 TYR A CA 1
ATOM 704 C C . TYR A 1 91 ? 6.148 7.031 4.461 1 98.75 91 TYR A C 1
ATOM 706 O O . TYR A 1 91 ? 5.707 5.887 4.344 1 98.75 91 TYR A O 1
ATOM 714 N N . VAL A 1 92 ? 5.406 8.117 4.637 1 98.88 92 VAL A N 1
ATOM 715 C CA . VAL A 1 92 ? 3.965 7.926 4.738 1 98.88 92 VAL A CA 1
ATOM 716 C C . VAL A 1 92 ? 3.248 8.844 3.746 1 98.88 92 VAL A C 1
ATOM 718 O O . VAL A 1 92 ? 3.768 9.898 3.383 1 98.88 92 VAL A O 1
ATOM 721 N N . THR A 1 93 ? 2.172 8.406 3.279 1 98.75 93 THR A N 1
ATOM 722 C CA . THR A 1 93 ? 1.247 9.219 2.498 1 98.75 93 THR A CA 1
ATOM 723 C C . THR A 1 93 ? -0.199 8.875 2.844 1 98.75 93 THR A C 1
ATOM 725 O O . THR A 1 93 ? -0.51 7.727 3.172 1 98.75 93 THR A O 1
ATOM 728 N N . GLU A 1 94 ? -1.019 9.93 2.836 1 98.19 94 GLU A N 1
ATOM 729 C CA . GLU A 1 94 ? -2.439 9.641 3.016 1 98.19 94 GLU A CA 1
ATOM 730 C C . GLU A 1 94 ? -2.971 8.766 1.885 1 98.19 94 GLU A C 1
ATOM 732 O O . GLU A 1 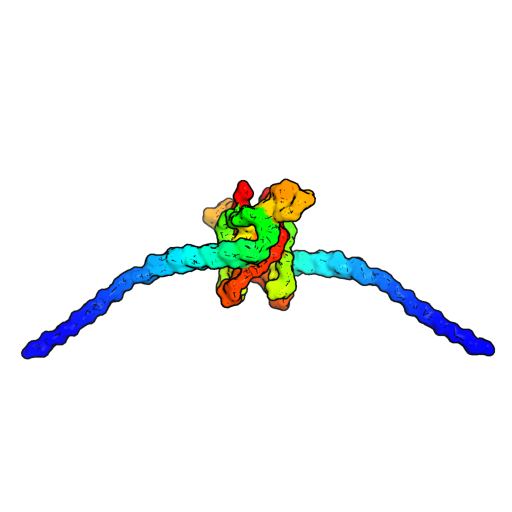94 ? -2.678 9.008 0.712 1 98.19 94 GLU A O 1
ATOM 737 N N . TRP A 1 95 ? -3.729 7.77 2.279 1 98.44 95 TRP A N 1
ATOM 738 C CA . TRP A 1 95 ? -4.207 6.832 1.266 1 98.44 95 TRP A CA 1
ATOM 739 C C . TRP A 1 95 ? -5.301 5.934 1.827 1 98.44 95 TRP A C 1
ATOM 741 O O . TRP A 1 95 ? -5.227 5.496 2.977 1 98.44 95 TRP A O 1
ATOM 751 N N . THR A 1 96 ? -6.273 5.691 1.03 1 96.88 96 THR A N 1
ATOM 752 C CA . THR A 1 96 ? -7.336 4.734 1.317 1 96.88 96 THR A CA 1
ATOM 753 C C . THR A 1 96 ? -7.426 3.678 0.22 1 96.88 96 THR A C 1
ATOM 755 O O . THR A 1 96 ? -7.633 4.008 -0.95 1 96.88 96 THR A O 1
ATOM 758 N N . PRO A 1 97 ? -7.184 2.449 0.668 1 96.69 97 PRO A N 1
ATOM 759 C CA . PRO A 1 97 ? -7.312 1.412 -0.358 1 96.69 97 PRO A CA 1
ATOM 760 C C . PRO A 1 97 ? -8.688 1.396 -1.012 1 96.69 97 PRO A C 1
ATOM 762 O O . PRO A 1 97 ? -9.695 1.637 -0.341 1 96.69 97 PRO A O 1
ATOM 765 N N . GLY A 1 98 ? -8.609 1.147 -2.328 1 95.69 98 GLY A N 1
ATOM 766 C CA . GLY A 1 98 ? -9.883 0.995 -3.016 1 95.69 98 GLY A CA 1
ATOM 767 C C . GLY A 1 98 ? -10.648 -0.242 -2.584 1 95.69 98 GLY A C 1
ATOM 768 O O . GLY A 1 98 ? -10.055 -1.193 -2.066 1 95.69 98 GLY A O 1
ATOM 769 N N . LYS A 1 99 ? -11.984 -0.26 -2.801 1 90.94 99 LYS A N 1
ATOM 770 C CA . LYS A 1 99 ? -12.852 -1.39 -2.473 1 90.94 99 LYS A CA 1
ATOM 771 C C . LYS A 1 99 ? -13.062 -2.289 -3.686 1 90.94 99 LYS A C 1
ATOM 773 O O . LYS A 1 99 ? -13.164 -1.806 -4.816 1 90.94 99 LYS A O 1
ATOM 778 N N . PRO A 1 100 ? -13.031 -3.615 -3.359 1 88.44 100 PRO A N 1
ATOM 779 C CA . PRO A 1 100 ? -13.258 -4.516 -4.492 1 88.44 100 PRO A CA 1
ATOM 780 C C . PRO A 1 100 ? -14.633 -4.324 -5.137 1 88.44 100 PRO A C 1
ATOM 782 O O . PRO A 1 100 ? -15.57 -3.879 -4.473 1 88.44 100 PRO A O 1
ATOM 785 N N . MET B 1 1 ? 13.625 57.312 -38.625 1 38.28 1 MET B N 1
ATOM 786 C CA . MET B 1 1 ? 13.07 56.781 -37.375 1 38.28 1 MET B CA 1
ATOM 787 C C . MET B 1 1 ? 12.867 55.281 -37.469 1 38.28 1 MET B C 1
ATOM 789 O O . MET B 1 1 ? 12.172 54.812 -38.375 1 38.28 1 MET B O 1
ATOM 793 N N . LYS B 1 2 ? 14.016 54.406 -37.156 1 47.62 2 LYS B N 1
ATOM 794 C CA . LYS B 1 2 ? 14.117 52.938 -37.031 1 47.62 2 LYS B CA 1
ATOM 795 C C . LYS B 1 2 ? 13.102 52.406 -36 1 47.62 2 LYS B C 1
ATOM 797 O O . LYS B 1 2 ? 13.141 52.781 -34.844 1 47.62 2 LYS B O 1
ATOM 802 N N . ALA B 1 3 ? 11.805 52.125 -36.375 1 48.56 3 ALA B N 1
ATOM 803 C CA . ALA B 1 3 ? 10.758 51.531 -35.531 1 48.56 3 ALA B CA 1
ATOM 804 C C . ALA B 1 3 ? 11.211 50.219 -34.969 1 48.56 3 ALA B C 1
ATOM 806 O O . ALA B 1 3 ? 11.672 49.312 -35.688 1 48.56 3 ALA B O 1
ATOM 807 N N . ALA B 1 4 ? 11.773 50.188 -33.75 1 49.66 4 ALA B N 1
ATOM 808 C CA . ALA B 1 4 ? 12.094 49.031 -32.938 1 49.66 4 ALA B CA 1
ATOM 809 C C . ALA B 1 4 ? 10.883 48.125 -32.812 1 49.66 4 ALA B C 1
ATOM 811 O O . ALA B 1 4 ? 9.82 48.531 -32.344 1 49.66 4 ALA B O 1
ATOM 812 N N . ILE B 1 5 ? 10.617 47.156 -33.719 1 51.69 5 ILE B N 1
ATOM 813 C CA . ILE B 1 5 ? 9.633 46.062 -33.625 1 51.69 5 ILE B CA 1
ATOM 814 C C . ILE B 1 5 ? 9.789 45.344 -32.281 1 51.69 5 ILE B C 1
ATOM 816 O O . ILE B 1 5 ? 10.828 44.75 -32.031 1 51.69 5 ILE B O 1
ATOM 820 N N . LEU B 1 6 ? 9.234 45.938 -31.188 1 49.22 6 LEU B N 1
ATOM 821 C CA . LEU B 1 6 ? 9.156 45.219 -29.906 1 49.22 6 LEU B CA 1
ATOM 822 C C . LEU B 1 6 ? 8.43 43.875 -30.078 1 49.22 6 LEU B C 1
ATOM 824 O O . LEU B 1 6 ? 7.258 43.844 -30.453 1 49.22 6 LEU B O 1
ATOM 828 N N . SER B 1 7 ? 9.086 42.812 -30.484 1 52.81 7 SER B N 1
ATOM 829 C CA . SER B 1 7 ? 8.555 41.469 -30.516 1 52.81 7 SER B CA 1
ATOM 830 C C . SER B 1 7 ? 7.977 41.062 -29.156 1 52.81 7 SER B C 1
ATOM 832 O O . SER B 1 7 ? 8.711 40.969 -28.172 1 52.81 7 SER B O 1
ATOM 834 N N . LEU B 1 8 ? 6.746 41.5 -28.859 1 51.59 8 LEU B N 1
ATOM 835 C CA . LEU B 1 8 ? 6.035 40.969 -27.703 1 51.59 8 LEU B CA 1
ATOM 836 C C . LEU B 1 8 ? 6.012 39.469 -27.719 1 51.59 8 LEU B C 1
ATOM 838 O O . LEU B 1 8 ? 5.387 38.844 -28.594 1 51.59 8 LEU B O 1
ATOM 842 N N . LEU B 1 9 ? 7.035 38.75 -27.281 1 50.03 9 LEU B N 1
ATOM 843 C CA . LEU B 1 9 ? 7 37.312 -27.016 1 50.03 9 LEU B CA 1
ATOM 844 C C . LEU B 1 9 ? 5.84 36.969 -26.078 1 50.03 9 LEU B C 1
ATOM 846 O O . LEU B 1 9 ? 5.824 37.375 -24.922 1 50.03 9 LEU B O 1
ATOM 850 N N . LEU B 1 10 ? 4.598 36.844 -26.594 1 49.94 10 LEU B N 1
ATOM 851 C CA . LEU B 1 10 ? 3.469 36.281 -25.844 1 49.94 10 LEU B CA 1
ATOM 852 C C . LEU B 1 10 ? 3.863 34.969 -25.172 1 49.94 10 LEU B C 1
ATOM 854 O O . LEU B 1 10 ? 4.203 34 -25.844 1 49.94 10 LEU B O 1
ATOM 858 N N . LEU B 1 11 ? 4.371 34.938 -23.938 1 50.12 11 LEU B N 1
ATOM 859 C CA . LEU B 1 11 ? 4.496 33.781 -23.094 1 50.12 11 LEU B CA 1
ATOM 860 C C . LEU B 1 11 ? 3.164 33.031 -22.984 1 50.12 11 LEU B C 1
ATOM 862 O O . LEU B 1 11 ? 2.205 33.562 -22.422 1 50.12 11 LEU B O 1
ATOM 866 N N . ALA B 1 12 ? 2.641 32.25 -23.922 1 50.19 12 ALA B N 1
ATOM 867 C CA . ALA B 1 12 ? 1.479 31.359 -23.828 1 50.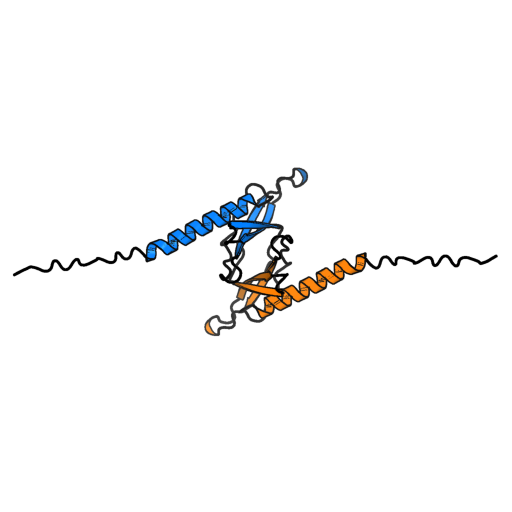19 12 ALA B CA 1
ATOM 868 C C . ALA B 1 12 ? 1.469 30.609 -22.484 1 50.19 12 ALA B C 1
ATOM 870 O O . ALA B 1 12 ? 2.51 30.141 -22.031 1 50.19 12 ALA B O 1
ATOM 871 N N . PRO B 1 13 ? 0.483 30.781 -21.656 1 49.22 13 PRO B N 1
ATOM 872 C CA . PRO B 1 13 ? 0.271 29.984 -20.438 1 49.22 13 PRO B CA 1
ATOM 873 C C . PRO B 1 13 ? 0.312 28.484 -20.703 1 49.22 13 PRO B C 1
ATOM 875 O O . PRO B 1 13 ? -0.337 27.703 -19.984 1 49.22 13 PRO B O 1
ATOM 878 N N . LEU B 1 14 ? 1.032 27.875 -21.594 1 46.81 14 LEU B N 1
ATOM 879 C CA . LEU B 1 14 ? 1.048 26.438 -21.797 1 46.81 14 LEU B CA 1
ATOM 880 C C . LEU B 1 14 ? 1.254 25.703 -20.469 1 46.81 14 LEU B C 1
ATOM 882 O O . LEU B 1 14 ? 1.298 24.469 -20.438 1 46.81 14 LEU B O 1
ATOM 886 N N . ALA B 1 15 ? 1.552 26.359 -19.359 1 50.75 15 ALA B N 1
ATOM 887 C CA . ALA B 1 15 ? 2.133 25.641 -18.234 1 50.75 15 ALA B CA 1
ATOM 888 C C . ALA B 1 15 ? 1.097 24.734 -17.578 1 50.75 15 ALA B C 1
ATOM 890 O O . ALA B 1 15 ? 1.445 23.703 -16.984 1 50.75 15 ALA B O 1
ATOM 891 N N . HIS B 1 16 ? -0.225 25.219 -17.453 1 52.31 16 HIS B N 1
ATOM 892 C CA . HIS B 1 16 ? -1.131 24.531 -16.531 1 52.31 16 HIS B CA 1
ATOM 893 C C . HIS B 1 16 ? -1.552 23.172 -17.078 1 52.31 16 HIS B C 1
ATOM 895 O O . HIS B 1 16 ? -1.784 22.234 -16.297 1 52.31 16 HIS B O 1
ATOM 901 N N . ALA B 1 17 ? -1.867 23.047 -18.391 1 54.03 17 ALA B N 1
ATOM 902 C CA . ALA B 1 17 ? -2.348 21.828 -19.016 1 54.03 17 ALA B CA 1
ATOM 903 C C . ALA B 1 17 ? -1.329 20.703 -18.859 1 54.03 17 ALA B C 1
ATOM 905 O O . ALA B 1 17 ? -1.698 19.516 -18.812 1 54.03 17 ALA B O 1
ATOM 906 N N . SER B 1 18 ? -0.016 21.125 -18.578 1 58.19 18 SER B N 1
ATOM 907 C CA . SER B 1 18 ? 1.113 20.203 -18.594 1 58.19 18 SER B CA 1
ATOM 908 C C . SER B 1 18 ? 1.142 19.328 -17.344 1 58.19 18 SER B C 1
ATOM 910 O O . SER B 1 18 ? 1.502 18.141 -17.406 1 58.19 18 SER B O 1
ATOM 912 N N . SER B 1 19 ? 0.403 19.875 -16.266 1 73.88 19 SER B N 1
ATOM 913 C CA . SER B 1 19 ? 0.5 19.078 -15.039 1 73.88 19 SER B CA 1
ATOM 914 C C . SER B 1 19 ? -0.492 17.906 -15.062 1 73.88 19 SER B C 1
ATOM 916 O O . SER B 1 19 ? -0.153 16.797 -14.68 1 73.88 19 SER B O 1
ATOM 918 N N . ASP B 1 20 ? -1.673 18.125 -15.664 1 84.75 20 ASP B N 1
ATOM 919 C CA . ASP B 1 20 ? -2.682 17.062 -15.719 1 84.75 20 ASP B CA 1
ATOM 920 C C . ASP B 1 20 ? -2.266 15.961 -16.688 1 84.75 20 ASP B C 1
ATOM 922 O O . ASP B 1 20 ? -2.49 14.781 -16.406 1 84.75 20 ASP B O 1
ATOM 926 N N . GLN B 1 21 ? -1.777 16.328 -17.734 1 85.88 21 GLN B N 1
ATOM 927 C CA . GLN B 1 21 ? -1.31 15.336 -18.688 1 85.88 21 GLN B CA 1
ATOM 928 C C . GLN B 1 21 ? -0.152 14.523 -18.125 1 85.88 21 GLN B C 1
ATOM 930 O O . GLN B 1 21 ? -0.06 13.312 -18.359 1 85.88 21 GLN B O 1
ATOM 935 N N . ALA B 1 22 ? 0.686 15.211 -17.438 1 88.88 22 ALA B N 1
ATOM 936 C CA . ALA B 1 22 ? 1.829 14.531 -16.844 1 88.88 22 ALA B CA 1
ATOM 937 C C . ALA B 1 22 ? 1.375 13.508 -15.805 1 88.88 22 ALA B C 1
ATOM 939 O O . ALA B 1 22 ? 1.922 12.406 -15.727 1 88.88 22 ALA B O 1
ATOM 940 N N . TRP B 1 23 ? 0.36 13.867 -15 1 90.69 23 TRP B N 1
ATOM 941 C CA . TRP B 1 23 ? -0.15 12.953 -13.984 1 90.69 23 TRP B CA 1
ATOM 942 C C . TRP B 1 23 ? -0.854 11.766 -14.633 1 90.69 23 TRP B C 1
ATOM 944 O O . TRP B 1 23 ? -0.734 10.633 -14.156 1 90.69 23 TRP B O 1
ATOM 954 N N . ALA B 1 24 ? -1.56 12.055 -15.703 1 92.56 24 ALA B N 1
ATOM 955 C CA . ALA B 1 24 ? -2.234 10.977 -16.422 1 92.56 24 ALA B CA 1
ATOM 956 C C . ALA B 1 24 ? -1.226 9.984 -17 1 92.56 24 ALA B C 1
ATOM 958 O O . ALA B 1 24 ? -1.426 8.773 -16.922 1 92.56 24 ALA B O 1
ATOM 959 N N . GLU B 1 25 ? -0.24 10.5 -17.594 1 94.88 25 GLU B N 1
ATOM 960 C CA . GLU B 1 25 ? 0.809 9.648 -18.141 1 94.88 25 GLU B CA 1
ATOM 961 C C . GLU B 1 25 ? 1.495 8.836 -17.047 1 94.88 25 GLU B C 1
ATOM 963 O O . GLU B 1 25 ? 1.789 7.652 -17.25 1 94.88 25 GLU B O 1
ATOM 968 N N . HIS B 1 26 ? 1.762 9.484 -15.977 1 96.25 26 HIS B N 1
ATOM 969 C CA . HIS B 1 26 ? 2.336 8.781 -14.836 1 96.25 26 HIS B CA 1
ATOM 970 C C . HIS B 1 26 ? 1.457 7.609 -14.414 1 96.25 26 HIS B C 1
ATOM 972 O O . HIS B 1 26 ? 1.942 6.488 -14.258 1 96.25 26 HIS B O 1
ATOM 978 N N . ASP B 1 27 ? 0.146 7.875 -14.258 1 96.31 27 ASP B N 1
ATOM 979 C CA . ASP B 1 27 ? -0.789 6.836 -13.836 1 96.31 27 ASP B CA 1
ATOM 980 C C . ASP B 1 27 ? -0.805 5.676 -14.836 1 96.31 27 ASP B C 1
ATOM 982 O O . ASP B 1 27 ? -0.874 4.512 -14.43 1 96.31 27 ASP B O 1
ATOM 986 N N . LYS B 1 28 ? -0.724 6.016 -16.047 1 96.44 28 LYS B N 1
ATOM 987 C CA . LYS B 1 28 ? -0.709 4.984 -17.078 1 96.44 28 LYS B CA 1
ATOM 988 C C . LYS B 1 28 ? 0.545 4.121 -16.984 1 96.44 28 LYS B C 1
ATOM 990 O O . LYS B 1 28 ? 0.471 2.896 -17.078 1 96.44 28 LYS B O 1
ATOM 995 N N . GLN B 1 29 ? 1.643 4.746 -16.828 1 97.75 29 GLN B N 1
ATOM 996 C CA . GLN B 1 29 ? 2.904 4.023 -16.703 1 97.75 29 GLN B CA 1
ATOM 997 C C . GLN B 1 29 ? 2.926 3.154 -15.453 1 97.75 29 GLN B C 1
ATOM 999 O O . GLN B 1 29 ? 3.363 2.004 -15.492 1 97.75 29 GLN B O 1
ATOM 1004 N N . LEU B 1 30 ? 2.467 3.723 -14.414 1 98.56 30 LEU B N 1
ATOM 1005 C CA . LEU B 1 30 ? 2.369 3.012 -13.141 1 98.56 30 LEU B CA 1
ATOM 1006 C C . LEU B 1 30 ? 1.517 1.755 -13.289 1 98.56 30 LEU B C 1
ATOM 1008 O O . LEU B 1 30 ? 1.949 0.66 -12.922 1 98.56 30 LEU B O 1
ATOM 1012 N N . LEU B 1 31 ? 0.334 1.912 -13.867 1 98.31 31 LEU B N 1
ATOM 1013 C CA . LEU B 1 31 ? -0.572 0.778 -14.008 1 98.31 31 LEU B CA 1
ATOM 1014 C C . LEU B 1 31 ? 0.017 -0.279 -14.938 1 98.31 31 LEU B C 1
ATOM 1016 O O . LEU B 1 31 ? -0.089 -1.478 -14.664 1 98.31 31 LEU B O 1
ATOM 1020 N N . ARG B 1 32 ? 0.652 0.174 -15.977 1 98.44 32 ARG B N 1
ATOM 1021 C CA . ARG B 1 32 ? 1.265 -0.76 -16.922 1 98.44 32 ARG B CA 1
ATOM 1022 C C . ARG B 1 32 ? 2.359 -1.577 -16.234 1 98.44 32 ARG B C 1
ATOM 1024 O O . ARG B 1 32 ? 2.408 -2.801 -16.391 1 98.44 32 ARG B O 1
ATOM 1031 N N . ALA B 1 33 ? 3.234 -0.935 -15.547 1 98.81 33 ALA B N 1
ATOM 1032 C CA . ALA B 1 33 ? 4.332 -1.614 -14.859 1 98.81 33 ALA B CA 1
ATOM 1033 C C . ALA B 1 33 ? 3.801 -2.57 -13.797 1 98.81 33 ALA B C 1
ATOM 1035 O O . ALA B 1 33 ? 4.289 -3.695 -13.664 1 98.81 33 ALA B O 1
ATOM 1036 N N . CYS B 1 34 ? 2.756 -2.148 -13.07 1 98.88 34 CYS B N 1
ATOM 1037 C CA . CYS B 1 34 ? 2.182 -2.967 -12.008 1 98.88 34 CYS B CA 1
ATOM 1038 C C . CYS B 1 34 ? 1.464 -4.184 -12.586 1 98.88 34 CYS B C 1
ATOM 1040 O O . CYS B 1 34 ? 1.558 -5.281 -12.039 1 98.88 34 CYS B O 1
ATOM 1042 N N . THR B 1 35 ? 0.741 -3.973 -13.688 1 98.75 35 THR B N 1
ATOM 1043 C CA . THR B 1 35 ? 0.047 -5.082 -14.328 1 98.75 35 THR B CA 1
ATOM 1044 C C . THR B 1 35 ? 1.044 -6.113 -14.852 1 98.75 35 THR B C 1
ATOM 1046 O O . THR B 1 35 ? 0.831 -7.316 -14.703 1 98.75 35 THR B O 1
ATOM 1049 N N . ALA B 1 36 ? 2.121 -5.605 -15.414 1 98.62 36 ALA B N 1
ATOM 1050 C CA . ALA B 1 36 ? 3.143 -6.492 -15.969 1 98.62 36 ALA B CA 1
ATOM 1051 C C . ALA B 1 36 ? 3.818 -7.301 -14.859 1 98.62 36 ALA B C 1
ATOM 1053 O O . ALA B 1 36 ? 4.23 -8.438 -15.086 1 98.62 36 ALA B O 1
ATOM 1054 N N . ALA B 1 37 ? 3.957 -6.727 -13.734 1 98.69 37 ALA B N 1
ATOM 1055 C CA . ALA B 1 37 ? 4.637 -7.371 -12.617 1 98.69 37 ALA B CA 1
ATOM 1056 C C . ALA B 1 37 ? 3.697 -8.312 -11.875 1 98.69 37 ALA B C 1
ATOM 1058 O O . ALA B 1 37 ? 4.145 -9.195 -11.133 1 98.69 37 ALA B O 1
ATOM 1059 N N . SER B 1 38 ? 2.383 -8.164 -11.984 1 98.81 38 SER B N 1
ATOM 1060 C CA . SER B 1 38 ? 1.393 -8.922 -11.227 1 98.81 38 SER B CA 1
ATOM 1061 C C . SER B 1 38 ? 1.416 -10.398 -11.602 1 98.81 38 SER B C 1
ATOM 1063 O O . SER B 1 38 ? 1.68 -10.75 -12.758 1 98.81 38 SER B O 1
ATOM 1065 N N . GLN B 1 39 ? 1.086 -11.297 -10.617 1 98.31 39 GLN B N 1
ATOM 1066 C CA . GLN B 1 39 ? 0.976 -12.727 -10.875 1 98.31 39 GLN B CA 1
ATOM 1067 C C . GLN B 1 39 ? -0.473 -13.133 -11.125 1 98.31 39 GLN B C 1
ATOM 1069 O O . GLN B 1 39 ? -0.758 -14.297 -11.406 1 98.31 39 GLN B O 1
ATOM 1074 N N . LEU B 1 40 ? -1.362 -12.219 -10.953 1 98.75 40 LEU B N 1
ATOM 1075 C CA . LEU B 1 40 ? -2.785 -12.477 -11.141 1 98.75 40 LEU B CA 1
ATOM 1076 C C . LEU B 1 40 ? -3.188 -12.289 -12.602 1 98.75 40 LEU B C 1
ATOM 1078 O O . LEU B 1 40 ? -2.426 -11.719 -13.391 1 98.75 40 LEU B O 1
ATOM 1082 N N . LYS B 1 41 ? -4.266 -12.844 -12.984 1 98.38 41 LYS B N 1
ATOM 1083 C CA . LYS B 1 41 ? -4.855 -12.57 -14.289 1 98.38 41 LYS B CA 1
ATOM 1084 C C . LYS B 1 41 ? -6.059 -11.633 -14.164 1 98.38 41 LYS B C 1
ATOM 1086 O O . LYS B 1 41 ? -6.633 -11.5 -13.086 1 98.38 41 LYS B O 1
ATOM 1091 N N . ASP B 1 42 ? -6.387 -10.883 -15.266 1 98.06 42 ASP B N 1
ATOM 1092 C CA . ASP B 1 42 ? -7.504 -9.945 -15.312 1 98.06 42 ASP B CA 1
ATOM 1093 C C . ASP B 1 42 ? -7.363 -8.867 -14.242 1 98.06 42 ASP B C 1
ATOM 1095 O O . ASP B 1 42 ? -8.312 -8.586 -13.508 1 98.06 42 ASP B O 1
ATOM 1099 N N . VAL B 1 43 ? -6.148 -8.367 -14.258 1 98.5 43 VAL B N 1
ATOM 1100 C CA . VAL B 1 43 ? -5.754 -7.477 -13.172 1 98.5 43 VAL B CA 1
ATOM 1101 C C . VAL B 1 43 ? -6.352 -6.09 -13.398 1 98.5 43 VAL B C 1
ATOM 1103 O O . VAL B 1 43 ? -6.359 -5.586 -14.531 1 98.5 43 VAL B O 1
ATOM 1106 N N . ARG B 1 44 ? -6.859 -5.434 -12.32 1 98.06 44 ARG B N 1
ATOM 1107 C CA . ARG B 1 44 ? -7.297 -4.039 -12.344 1 98.06 44 ARG B CA 1
ATOM 1108 C C . ARG B 1 44 ? -6.848 -3.305 -11.086 1 98.06 44 ARG B C 1
ATOM 1110 O O . ARG B 1 44 ? -6.602 -3.926 -10.055 1 98.06 44 ARG B O 1
ATOM 1117 N N . ALA B 1 45 ? -6.77 -2.041 -11.219 1 98.5 45 ALA B N 1
ATOM 1118 C CA . ALA B 1 45 ? -6.469 -1.203 -10.062 1 98.5 45 ALA B CA 1
ATOM 1119 C C . ALA B 1 45 ? -7.676 -1.092 -9.133 1 98.5 45 ALA B C 1
ATOM 1121 O O . ALA B 1 45 ? -8.812 -0.963 -9.594 1 98.5 45 ALA B O 1
ATOM 1122 N N . LEU B 1 46 ? -7.371 -1.177 -7.863 1 98 46 LEU B N 1
ATOM 1123 C CA . LEU B 1 46 ? -8.391 -0.86 -6.871 1 98 46 LEU B CA 1
ATOM 1124 C C . LEU B 1 46 ? -8.141 0.511 -6.254 1 98 46 LEU B C 1
ATOM 1126 O O . LEU B 1 46 ? -7.387 0.632 -5.281 1 98 46 LEU B O 1
ATOM 1130 N N . GLY B 1 47 ? -8.82 1.525 -6.852 1 96.62 47 GLY B N 1
ATOM 1131 C CA . GLY B 1 47 ? -8.672 2.875 -6.328 1 96.62 47 GLY B CA 1
ATOM 1132 C C . GLY B 1 47 ? -7.492 3.619 -6.918 1 96.62 47 GLY B C 1
ATOM 1133 O O . GLY B 1 47 ? -7.008 3.27 -8 1 96.62 47 GLY B O 1
ATOM 1134 N N . LYS B 1 48 ? -7.078 4.672 -6.215 1 96.81 48 LYS B N 1
ATOM 1135 C CA . LYS B 1 48 ? -5.988 5.539 -6.652 1 96.81 48 LYS B CA 1
ATOM 1136 C C . LYS B 1 48 ? -4.648 5.066 -6.098 1 96.81 48 LYS B C 1
ATOM 1138 O O . LYS B 1 48 ? -4.609 4.332 -5.109 1 96.81 48 LYS B O 1
ATOM 1143 N N . SER B 1 49 ? -3.678 5.52 -6.738 1 98.38 49 SER B N 1
ATOM 1144 C CA . SER B 1 49 ? -2.336 5.195 -6.266 1 98.38 49 SER B CA 1
ATOM 1145 C C . SER B 1 49 ? -1.975 6.004 -5.023 1 98.38 49 SER B C 1
ATOM 1147 O O . SER B 1 49 ? -2.5 7.102 -4.816 1 98.38 49 SER B O 1
ATOM 1149 N N . ALA B 1 50 ? -1.228 5.395 -4.18 1 98.69 50 ALA B N 1
ATOM 1150 C CA . ALA B 1 50 ? -0.527 6.121 -3.123 1 98.69 50 ALA B CA 1
ATOM 1151 C C . ALA B 1 50 ? 0.761 6.746 -3.648 1 98.69 50 ALA B C 1
ATOM 1153 O O . ALA B 1 50 ? 1.661 6.043 -4.109 1 98.69 50 ALA B O 1
ATOM 1154 N N . GLU B 1 51 ? 0.875 8.055 -3.533 1 98.31 51 GLU B N 1
ATOM 1155 C CA . GLU B 1 51 ? 2.055 8.766 -4.016 1 98.31 51 GLU B CA 1
ATOM 1156 C C . GLU B 1 51 ? 2.939 9.219 -2.855 1 98.31 51 GLU B C 1
ATOM 1158 O O . GLU B 1 51 ? 2.566 10.109 -2.094 1 98.31 51 GLU B O 1
ATOM 1163 N N . PHE B 1 52 ? 4.156 8.555 -2.789 1 98.31 52 PHE B N 1
ATOM 1164 C CA . PHE B 1 52 ? 5.09 8.961 -1.745 1 98.31 52 PHE B CA 1
ATOM 1165 C C . PHE B 1 52 ? 5.941 10.133 -2.211 1 98.31 52 PHE B C 1
ATOM 1167 O O . PHE B 1 52 ? 6.023 10.414 -3.41 1 98.31 52 PHE B O 1
ATOM 1174 N N . ASP B 1 53 ? 6.551 10.805 -1.259 1 95.5 53 ASP B N 1
ATOM 1175 C CA . ASP B 1 53 ? 7.422 11.93 -1.585 1 95.5 53 ASP B CA 1
ATOM 1176 C C . ASP B 1 53 ? 8.602 11.477 -2.438 1 95.5 53 ASP B C 1
ATOM 1178 O O . ASP B 1 53 ? 8.898 10.281 -2.518 1 95.5 53 ASP B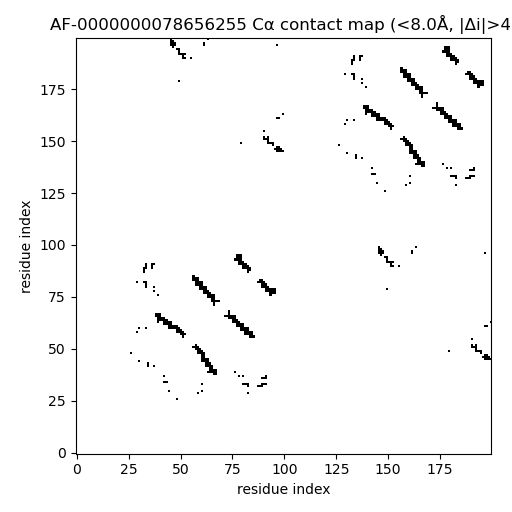 O 1
ATOM 1182 N N . ASP B 1 54 ? 9.273 12.477 -2.992 1 94.38 54 ASP B N 1
ATOM 1183 C CA . ASP B 1 54 ? 10.344 12.188 -3.936 1 94.38 54 ASP B CA 1
ATOM 1184 C C . ASP B 1 54 ? 11.539 11.547 -3.229 1 94.38 54 ASP B C 1
ATOM 1186 O O . ASP B 1 54 ? 12.391 10.922 -3.871 1 94.38 54 ASP B O 1
ATOM 1190 N N . ARG B 1 55 ? 11.703 11.797 -1.963 1 93.12 55 ARG B N 1
ATOM 1191 C CA . ARG B 1 55 ? 12.789 11.18 -1.207 1 93.12 55 ARG B CA 1
ATOM 1192 C C . ARG B 1 55 ? 12.734 9.664 -1.305 1 93.12 55 ARG B C 1
ATOM 1194 O O . ARG B 1 55 ? 13.766 9 -1.415 1 93.12 55 ARG B O 1
ATOM 1201 N N . SER B 1 56 ? 11.508 9.047 -1.315 1 94.38 56 SER B N 1
ATOM 1202 C CA . SER B 1 56 ? 11.391 7.602 -1.483 1 94.38 56 SER B CA 1
ATOM 1203 C C . SER B 1 56 ? 11.422 7.211 -2.957 1 94.38 56 SER B C 1
ATOM 1205 O O . SER B 1 56 ? 11.93 6.145 -3.311 1 94.38 56 SER B O 1
ATOM 1207 N N . GLY B 1 57 ? 10.773 8.047 -3.818 1 96.56 57 GLY B N 1
ATOM 1208 C CA . GLY B 1 57 ? 10.75 7.816 -5.254 1 96.56 57 GLY B CA 1
ATOM 1209 C C . GLY B 1 57 ? 9.781 6.723 -5.664 1 96.56 57 GLY B C 1
ATOM 1210 O O . GLY B 1 57 ? 9.891 6.164 -6.758 1 96.56 57 GLY B O 1
ATOM 1211 N N . TYR B 1 58 ? 8.859 6.371 -4.727 1 98.31 58 TYR B N 1
ATOM 1212 C CA . TYR B 1 58 ? 7.973 5.25 -5.023 1 98.31 58 TYR B CA 1
ATOM 1213 C C . TYR B 1 58 ? 6.516 5.699 -5.059 1 98.31 58 TYR B C 1
ATOM 1215 O O . TYR B 1 58 ? 6.156 6.707 -4.445 1 98.31 58 TYR B O 1
ATOM 1223 N N . SER B 1 59 ? 5.68 5.039 -5.785 1 98.75 59 SER B N 1
ATOM 1224 C CA . SER B 1 59 ? 4.223 5.016 -5.738 1 98.75 59 SER B CA 1
ATOM 1225 C C . SER B 1 59 ? 3.701 3.607 -5.465 1 98.75 59 SER B C 1
ATOM 1227 O O . SER B 1 59 ? 4.391 2.621 -5.734 1 98.75 59 SER B O 1
ATOM 1229 N N . ALA B 1 60 ? 2.518 3.52 -4.91 1 98.88 60 ALA B N 1
ATOM 1230 C CA . ALA B 1 60 ? 1.926 2.205 -4.672 1 98.88 60 ALA B CA 1
ATOM 1231 C C . ALA B 1 60 ? 0.501 2.137 -5.215 1 98.88 60 ALA B C 1
ATOM 1233 O O . ALA B 1 60 ? -0.19 3.154 -5.289 1 98.88 60 ALA B O 1
ATOM 1234 N N . LEU B 1 61 ? 0.118 1.021 -5.621 1 98.88 61 LEU B N 1
ATOM 1235 C CA . LEU B 1 61 ? -1.199 0.786 -6.203 1 98.88 61 LEU B CA 1
ATOM 1236 C C . LEU B 1 61 ? -1.748 -0.572 -5.773 1 98.88 61 LEU B C 1
ATOM 1238 O O . LEU B 1 61 ? -1.04 -1.579 -5.84 1 98.88 61 LEU B O 1
ATOM 1242 N N . LEU B 1 62 ? -2.984 -0.601 -5.309 1 98.88 62 LEU B N 1
ATOM 1243 C CA . LEU B 1 62 ? -3.652 -1.86 -5 1 98.88 62 LEU B CA 1
ATOM 1244 C C . LEU B 1 62 ? -4.234 -2.49 -6.262 1 98.88 62 LEU B C 1
ATOM 1246 O O . LEU B 1 62 ? -4.898 -1.814 -7.051 1 98.88 62 LEU B O 1
ATOM 1250 N N . LEU B 1 63 ? -3.949 -3.727 -6.445 1 98.88 63 LEU B N 1
ATOM 1251 C CA . LEU B 1 63 ? -4.434 -4.465 -7.605 1 98.88 63 LEU B CA 1
ATOM 1252 C C . LEU B 1 63 ? -5.391 -5.574 -7.18 1 98.88 63 LEU B C 1
ATOM 1254 O O . LEU B 1 63 ? -5.203 -6.195 -6.133 1 98.88 63 LEU B O 1
ATOM 1258 N N . GLN B 1 64 ? -6.402 -5.809 -7.98 1 98.69 64 GLN B N 1
ATOM 1259 C CA . GLN B 1 64 ? -7.258 -6.98 -7.844 1 98.69 64 GLN B CA 1
ATOM 1260 C C . GLN B 1 64 ? -7.281 -7.801 -9.133 1 98.69 64 GLN B C 1
ATOM 1262 O O . GLN B 1 64 ? -7.344 -7.238 -10.227 1 98.69 64 GLN B O 1
ATOM 1267 N N . GLY B 1 65 ? -7.273 -9.023 -9.016 1 98.62 65 GLY B N 1
ATOM 1268 C CA . GLY B 1 65 ? -7.391 -9.977 -10.109 1 98.62 65 GLY B CA 1
ATOM 1269 C C . GLY B 1 65 ? -7.844 -11.352 -9.656 1 98.62 65 GLY B C 1
ATOM 1270 O O . GLY B 1 65 ? -8.562 -11.477 -8.664 1 98.62 65 GLY B O 1
ATOM 1271 N N . ARG B 1 66 ? -7.508 -12.289 -10.555 1 98.69 66 ARG B N 1
ATOM 1272 C CA . ARG B 1 66 ? -7.828 -13.68 -10.242 1 98.69 66 ARG B CA 1
ATOM 1273 C C . ARG B 1 66 ? -6.578 -14.547 -10.289 1 98.69 66 ARG B C 1
ATOM 1275 O O . ARG B 1 66 ? -5.672 -14.305 -11.086 1 98.69 66 ARG B O 1
ATOM 1282 N N . TYR B 1 67 ? -6.609 -15.555 -9.406 1 98.5 67 TYR B N 1
ATOM 1283 C CA . TYR B 1 67 ? -5.492 -16.5 -9.43 1 98.5 67 TYR B CA 1
ATOM 1284 C C . TYR B 1 67 ? -5.516 -17.344 -10.695 1 98.5 67 TYR B C 1
ATOM 1286 O O . TYR B 1 67 ? -6.52 -17.984 -11.008 1 98.5 67 TYR B O 1
ATOM 1294 N N . PRO B 1 68 ? -4.359 -17.344 -11.406 1 98.12 68 PRO B N 1
ATOM 1295 C CA . PRO B 1 68 ? -4.363 -18.062 -12.68 1 98.12 68 PRO B CA 1
ATOM 1296 C C . PRO B 1 68 ? -4.246 -19.578 -12.508 1 98.12 68 PRO B C 1
ATOM 1298 O O . PRO B 1 68 ? -4.516 -20.328 -13.438 1 98.12 68 PRO B O 1
ATOM 1301 N N . GLN B 1 69 ? -3.838 -20.031 -11.391 1 97.44 69 GLN B N 1
ATOM 1302 C CA . GLN B 1 69 ? -3.652 -21.453 -11.141 1 97.44 69 GLN B CA 1
ATOM 1303 C C . GLN B 1 69 ? -4.984 -22.188 -11.164 1 97.44 69 GLN B C 1
ATOM 1305 O O . GLN B 1 69 ? -5.945 -21.781 -10.508 1 97.44 69 GLN B O 1
ATOM 1310 N N . LYS B 1 70 ? -5.016 -23.312 -11.773 1 97.88 70 LYS B N 1
ATOM 1311 C CA . LYS B 1 70 ? -6.238 -24.094 -11.938 1 97.88 70 LYS B CA 1
ATOM 1312 C C . LYS B 1 70 ? -6.828 -24.484 -10.578 1 97.88 70 LYS B C 1
ATOM 1314 O O . LYS B 1 70 ? -8.047 -24.422 -10.391 1 97.88 70 LYS B O 1
ATOM 1319 N N . HIS B 1 71 ? -6 -24.859 -9.703 1 97.62 71 HIS B N 1
ATOM 1320 C CA . HIS B 1 71 ? -6.484 -25.344 -8.422 1 97.62 71 HIS B CA 1
ATOM 1321 C C . HIS B 1 71 ? -7.094 -24.219 -7.594 1 97.62 71 HIS B C 1
ATOM 1323 O O . HIS B 1 71 ? -7.77 -24.469 -6.594 1 97.62 71 HIS B O 1
ATOM 1329 N N . MET B 1 72 ? -6.805 -23 -7.945 1 97.81 72 MET B N 1
ATOM 1330 C CA . MET B 1 72 ? -7.367 -21.844 -7.234 1 97.81 72 MET B CA 1
ATOM 1331 C C . MET B 1 72 ? -8.758 -21.5 -7.766 1 97.81 72 MET B C 1
ATOM 1333 O O . MET B 1 72 ? -9.445 -20.656 -7.203 1 97.81 72 MET B O 1
ATOM 1337 N N . ASN B 1 73 ? -9.234 -22.125 -8.766 1 97.94 73 ASN B N 1
ATOM 1338 C CA . ASN B 1 73 ? -10.586 -22.016 -9.297 1 97.94 73 ASN B CA 1
ATOM 1339 C C . ASN B 1 73 ? -10.984 -20.562 -9.531 1 97.94 73 ASN B C 1
ATOM 1341 O O . ASN B 1 73 ? -12.055 -20.141 -9.109 1 97.94 73 ASN B O 1
ATOM 1345 N N . ASN B 1 74 ? -10.172 -19.781 -10.094 1 97.94 74 ASN B N 1
ATOM 1346 C CA . ASN B 1 74 ? -10.453 -18.391 -10.484 1 97.94 74 ASN B CA 1
ATOM 1347 C C . ASN B 1 74 ? -10.812 -17.531 -9.273 1 97.94 74 ASN B C 1
ATOM 1349 O O . ASN B 1 74 ? -11.625 -16.609 -9.383 1 97.94 74 ASN B O 1
ATOM 1353 N N . ARG B 1 75 ? -10.219 -17.875 -8.211 1 98.19 75 ARG B N 1
ATOM 1354 C CA . ARG B 1 75 ? -10.453 -17.125 -6.988 1 98.19 75 ARG B CA 1
ATOM 1355 C C . ARG B 1 75 ? -9.852 -15.719 -7.09 1 98.19 75 ARG B C 1
ATOM 1357 O O . ARG B 1 75 ? -8.789 -15.539 -7.68 1 98.19 75 ARG B O 1
ATOM 1364 N N . LYS B 1 76 ? -10.516 -14.797 -6.43 1 98.19 76 LYS B N 1
ATOM 1365 C CA . LYS B 1 76 ? -10.016 -13.43 -6.414 1 98.19 76 LYS B CA 1
ATOM 1366 C C . LYS B 1 76 ? -8.734 -13.32 -5.586 1 98.19 76 LYS B C 1
ATOM 1368 O O . LYS B 1 76 ? -8.609 -13.969 -4.543 1 98.19 76 LYS B O 1
ATOM 1373 N N . GLY B 1 77 ? -7.887 -12.547 -6.055 1 98.25 77 GLY B N 1
ATOM 1374 C CA . GLY B 1 77 ? -6.688 -12.18 -5.316 1 98.25 77 GLY B CA 1
ATOM 1375 C C . GLY B 1 77 ? -6.391 -10.688 -5.363 1 98.25 77 GLY B C 1
ATOM 1376 O O . GLY B 1 77 ? -6.895 -9.977 -6.234 1 98.25 77 GLY B O 1
ATOM 1377 N N . THR B 1 78 ? -5.629 -10.273 -4.324 1 98.56 78 THR B N 1
ATOM 1378 C CA . THR B 1 78 ? -5.203 -8.883 -4.258 1 98.56 78 THR B CA 1
ATOM 1379 C C . THR B 1 78 ? -3.695 -8.789 -4.031 1 98.56 78 THR B C 1
ATOM 1381 O O . THR B 1 78 ? -3.113 -9.625 -3.34 1 98.56 78 THR B O 1
ATOM 1384 N N . GLU B 1 79 ? -3.121 -7.789 -4.609 1 98.81 79 GLU B N 1
ATOM 1385 C CA . GLU B 1 79 ? -1.697 -7.496 -4.484 1 98.81 79 GLU B CA 1
ATOM 1386 C C . GLU B 1 79 ? -1.46 -6.008 -4.238 1 98.81 79 GLU B C 1
ATOM 1388 O O . GLU B 1 79 ? -2.225 -5.168 -4.711 1 98.81 79 GLU B O 1
ATOM 1393 N N . LEU B 1 80 ? -0.446 -5.727 -3.504 1 98.94 80 LEU B N 1
ATOM 1394 C CA . LEU B 1 80 ? 0.094 -4.371 -3.514 1 98.94 80 LEU B CA 1
ATOM 1395 C C . LEU B 1 80 ? 1.277 -4.262 -4.469 1 98.94 80 LEU B C 1
ATOM 1397 O O . LEU B 1 80 ? 2.15 -5.137 -4.484 1 98.94 80 LEU B O 1
ATOM 1401 N N . CYS B 1 81 ? 1.227 -3.264 -5.246 1 98.94 81 CYS B N 1
ATOM 1402 C CA . CYS B 1 81 ? 2.285 -2.967 -6.207 1 98.94 81 CYS B CA 1
ATOM 1403 C C . CYS B 1 81 ? 3.086 -1.745 -5.773 1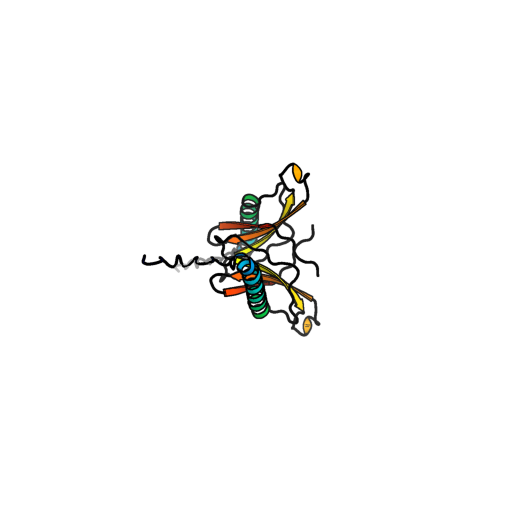 98.94 81 CYS B C 1
ATOM 1405 O O . CYS B 1 81 ? 2.512 -0.718 -5.41 1 98.94 81 CYS B O 1
ATOM 1407 N N . LEU B 1 82 ? 4.352 -1.929 -5.742 1 98.81 82 LEU B N 1
ATOM 1408 C CA . LEU B 1 82 ? 5.285 -0.835 -5.496 1 98.81 82 LEU B CA 1
ATOM 1409 C C . LEU B 1 82 ? 6.035 -0.468 -6.773 1 98.81 82 LEU B C 1
ATOM 1411 O O . LEU B 1 82 ? 6.77 -1.29 -7.328 1 98.81 82 LEU B O 1
ATOM 1415 N N . TYR B 1 83 ? 5.777 0.757 -7.234 1 98.75 83 TYR B N 1
ATOM 1416 C CA . TYR B 1 83 ? 6.363 1.251 -8.477 1 98.75 83 TYR B CA 1
ATOM 1417 C C . TYR B 1 83 ? 7.52 2.203 -8.188 1 98.75 83 TYR B C 1
ATOM 1419 O O . TYR B 1 83 ? 7.328 3.256 -7.578 1 98.75 83 TYR B O 1
ATOM 1427 N N . ASP B 1 84 ? 8.75 1.817 -8.609 1 98.12 84 ASP B N 1
ATOM 1428 C CA . ASP B 1 84 ? 9.93 2.68 -8.562 1 98.12 84 ASP B CA 1
ATOM 1429 C C . ASP B 1 84 ? 9.922 3.68 -9.719 1 98.12 84 ASP B C 1
ATOM 1431 O O . ASP B 1 84 ? 10.148 3.307 -10.875 1 98.12 84 ASP B O 1
ATOM 1435 N N . ARG B 1 85 ? 9.781 4.883 -9.367 1 97.62 85 ARG B N 1
ATOM 1436 C CA . ARG B 1 85 ? 9.602 5.895 -10.406 1 97.62 85 ARG B CA 1
ATOM 1437 C C . ARG B 1 85 ? 10.906 6.172 -11.141 1 97.62 85 ARG B C 1
ATOM 1439 O O . ARG B 1 85 ? 10.906 6.559 -12.305 1 97.62 85 ARG B O 1
ATOM 1446 N N . ARG B 1 86 ? 11.969 5.988 -10.492 1 96.19 86 ARG B N 1
ATOM 1447 C CA . ARG B 1 86 ? 13.273 6.234 -11.102 1 96.19 86 ARG B CA 1
ATOM 1448 C C . ARG B 1 86 ? 13.664 5.105 -12.047 1 96.19 86 ARG B C 1
ATOM 1450 O O . ARG B 1 86 ? 14.117 5.359 -13.164 1 96.19 86 ARG B O 1
ATOM 1457 N N . GLN B 1 87 ? 13.477 3.918 -11.602 1 96.62 87 GLN B N 1
ATOM 1458 C CA . GLN B 1 87 ? 13.867 2.758 -12.398 1 96.62 87 GLN B CA 1
ATOM 1459 C C . GLN B 1 87 ? 12.75 2.326 -13.336 1 96.62 87 GLN B C 1
ATOM 1461 O O . GLN B 1 87 ? 12.953 1.479 -14.203 1 96.62 87 GLN B O 1
ATOM 1466 N N . LYS B 1 88 ? 11.586 2.883 -13.18 1 97.06 88 LYS B N 1
ATOM 1467 C CA . LYS B 1 88 ? 10.406 2.535 -13.961 1 97.06 88 LYS B CA 1
ATOM 1468 C C . LYS B 1 88 ? 10.141 1.034 -13.922 1 97.06 88 LYS B C 1
ATOM 1470 O O . LYS B 1 88 ? 9.914 0.41 -14.961 1 97.06 88 LYS B O 1
ATOM 1475 N N . SER B 1 89 ? 10.219 0.542 -12.719 1 97.44 89 SER B N 1
ATOM 1476 C CA . SER B 1 89 ? 9.945 -0.872 -12.484 1 97.44 89 SER B CA 1
ATOM 1477 C C . SER B 1 89 ? 9.023 -1.063 -11.281 1 97.44 89 SER B C 1
ATOM 1479 O O . SER B 1 89 ? 8.883 -0.165 -10.445 1 97.44 89 SER B O 1
ATOM 1481 N N . ALA B 1 90 ? 8.422 -2.289 -11.281 1 98.75 90 ALA B N 1
ATOM 1482 C CA . ALA B 1 90 ? 7.426 -2.529 -10.242 1 98.75 90 ALA B CA 1
ATOM 1483 C C . ALA B 1 90 ? 7.711 -3.832 -9.5 1 98.75 90 ALA B C 1
ATOM 1485 O O . ALA B 1 90 ? 8.242 -4.781 -10.078 1 98.75 90 ALA B O 1
ATOM 1486 N N . TYR B 1 91 ? 7.422 -3.828 -8.234 1 98.75 91 TYR B N 1
ATOM 1487 C CA . TYR B 1 91 ? 7.434 -4.996 -7.363 1 98.75 91 TYR B CA 1
ATOM 1488 C C . TYR B 1 91 ? 6.043 -5.27 -6.805 1 98.75 91 TYR B C 1
ATOM 1490 O O . TYR B 1 91 ? 5.32 -4.34 -6.434 1 98.75 91 TYR B O 1
ATOM 1498 N N . VAL B 1 92 ? 5.703 -6.566 -6.75 1 98.88 92 VAL B N 1
ATOM 1499 C CA . VAL B 1 92 ? 4.367 -6.883 -6.266 1 98.88 92 VAL B CA 1
ATOM 1500 C C . VAL B 1 92 ? 4.453 -7.91 -5.141 1 98.88 92 VAL B C 1
ATOM 1502 O O . VAL B 1 92 ? 5.398 -8.703 -5.086 1 98.88 92 VAL B O 1
ATOM 1505 N N . THR B 1 93 ? 3.572 -7.824 -4.25 1 98.75 93 THR B N 1
ATOM 1506 C CA . THR B 1 93 ? 3.367 -8.844 -3.229 1 98.75 93 THR B CA 1
ATOM 1507 C C . THR B 1 93 ? 1.878 -9.039 -2.955 1 98.75 93 THR B C 1
ATOM 1509 O O . THR B 1 93 ? 1.091 -8.094 -3.059 1 98.75 93 THR B O 1
ATOM 1512 N N . GLU B 1 94 ? 1.536 -10.312 -2.695 1 98.25 94 GLU B N 1
ATOM 1513 C CA . GLU B 1 94 ? 0.155 -10.539 -2.281 1 98.25 94 GLU B CA 1
ATOM 1514 C C . GLU B 1 94 ? -0.155 -9.82 -0.972 1 98.25 94 GLU B C 1
ATOM 1516 O O . GLU B 1 94 ? 0.64 -9.867 -0.03 1 98.25 94 GLU B O 1
ATOM 1521 N N . TRP B 1 95 ? -1.295 -9.172 -0.964 1 98.44 95 TRP B N 1
ATOM 1522 C CA . TRP B 1 95 ? -1.626 -8.391 0.222 1 98.44 95 TRP B CA 1
ATOM 1523 C C . TRP B 1 95 ? -3.09 -7.965 0.203 1 98.44 95 TRP B C 1
ATOM 1525 O O . TRP B 1 95 ? -3.625 -7.602 -0.849 1 98.44 95 TRP B O 1
ATOM 1535 N N . THR B 1 96 ? -3.691 -8.016 1.327 1 96.88 96 THR B N 1
ATOM 1536 C CA . THR B 1 96 ? -5.039 -7.508 1.551 1 96.88 96 THR B CA 1
ATOM 1537 C C . THR B 1 96 ? -5.051 -6.465 2.668 1 96.88 96 THR B C 1
ATOM 1539 O O . THR B 1 96 ? -4.656 -6.758 3.799 1 96.88 96 THR B O 1
ATOM 1542 N N . PRO B 1 97 ? -5.43 -5.266 2.248 1 96.75 97 PRO B N 1
ATOM 1543 C CA . PRO B 1 97 ? -5.492 -4.262 3.312 1 96.75 97 PRO B CA 1
ATOM 1544 C C . PRO B 1 97 ? -6.422 -4.672 4.453 1 96.75 97 PRO B C 1
ATOM 1546 O O . PRO B 1 97 ? -7.461 -5.293 4.219 1 96.75 97 PRO B O 1
ATOM 1549 N N . GLY B 1 98 ? -5.93 -4.309 5.648 1 95.69 98 GLY B N 1
ATOM 1550 C CA . GLY B 1 98 ? -6.805 -4.543 6.789 1 95.69 98 GLY B CA 1
ATOM 1551 C C . GLY B 1 98 ? -8.047 -3.68 6.777 1 95.69 98 GLY B C 1
ATOM 1552 O O . GLY B 1 98 ? -8.078 -2.631 6.129 1 95.69 98 GLY B O 1
ATOM 1553 N N . LYS B 1 99 ? -9.094 -4.09 7.516 1 91 99 LYS B N 1
ATOM 1554 C CA . LYS B 1 99 ? -10.352 -3.352 7.629 1 91 99 LYS B CA 1
ATOM 1555 C C . LYS B 1 99 ? -10.367 -2.488 8.891 1 91 99 LYS B C 1
ATOM 1557 O O . LYS B 1 99 ? -9.852 -2.895 9.93 1 91 99 LYS B O 1
ATOM 1562 N N . PRO B 1 100 ? -10.914 -1.261 8.664 1 88.25 100 PRO B N 1
ATOM 1563 C CA . PRO B 1 100 ? -10.969 -0.406 9.852 1 88.25 100 PRO B CA 1
ATOM 1564 C C . PRO B 1 100 ? -11.828 -0.999 10.969 1 88.25 100 PRO B C 1
ATOM 1566 O O . PRO B 1 100 ? -12.734 -1.791 10.695 1 88.25 100 PRO B O 1
#

Nearest PDB structures (foldseek):
  8ow1-assembly1_P  TM=5.903E-01  e=3.244E-01  Saccharomyces cerevisiae
  3cyg-assembly3_B  TM=3.390E-01  e=1.664E+00  Fervidobacterium nodosum Rt17-B1
  6fg9-assembly1_A  TM=4.068E-01  e=3.239E+00  Mus musculus
  6fg9-assembly1_B  TM=4.063E-01  e=3.049E+00  Mus musculus
  3cyg-assembly2_A  TM=3.402E-01  e=3.239E+00  Fervidobacterium nodosum Rt17-B1

Radius of gyration: 24.84 Å; Cα contacts (8 Å, |Δi|>4): 341; chains: 2; bounding box: 58×104×63 Å

pLDDT: mean 88.43, std 18.25, range [38.28, 98.94]

Solvent-accessible surface area (backbone atoms only — not comparable to full-atom values): 11438 Å² total; per-residue (Å²): 134,87,78,77,79,75,78,77,76,74,78,71,77,68,66,66,67,51,55,59,52,50,52,51,50,47,52,50,52,49,49,51,38,36,57,71,48,44,82,47,38,82,65,41,72,26,60,64,65,35,67,44,55,75,91,78,35,35,35,32,39,38,34,38,23,20,36,71,50,72,91,51,66,63,34,75,40,42,28,40,25,41,31,34,64,83,76,69,40,43,46,55,29,73,38,67,84,38,74,133,135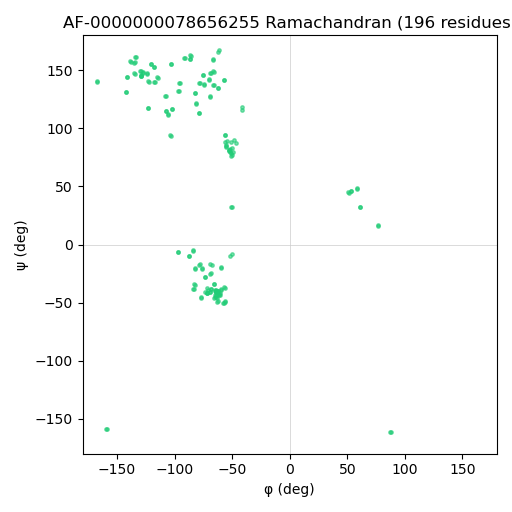,87,78,77,80,76,77,76,76,77,78,70,76,68,65,68,68,51,55,57,52,50,51,50,50,48,52,50,51,50,50,51,36,36,57,69,49,43,82,46,39,82,64,42,72,25,62,64,65,35,68,45,57,75,91,77,34,36,34,32,37,40,34,35,24,21,37,70,50,75,92,52,66,64,34,77,42,41,28,41,25,42,30,34,63,82,76,70,41,43,47,56,28,74,39,67,83,39,74,132

Sequence (200 aa):
MKAAILSLLLLAPLAHASSDQAWAEHDKQLLRACTAASQLKDVRALGKSAEFDDRSGYSALLLQGRYPQKHMNNRKGTELCLYDRRQKSAYVTEWTPGKPMKAAILSLLLLAPLAHASSDQAWAEHDKQLLRACTAASQLKDVRALGKSAEFDDRSGYSALLLQGRYPQKHMNNRKGTELCLYDRRQKSAYVTEWTPGKP

Foldseek 3Di:
DPPPPPPPPPPPPPPPVVVVVVVVVVQVLQQVQQVVQDQFPPKDWDDDKADDDVVVQKIKTKIKHFHPDVVSVRDIFIWIWIARNVVSHIDIDTDDDDDD/DPPPPPPPPPPPPPPPVVVVVVVVVVQVLQQVQQVVQDQFPPKDWDDDKADDDVVVQKIKTKIKHFHPDVVSVRDIFIWIWIARNVVSHIDIDTDDDDDD

Organism: NCBI:txid1005395